Protein AF-A0AAN8UM91-F1 (afdb_monomer)

Foldseek 3Di:
DDDDDDDDDDDDDDDDDDDDDDDDDDDPPPPPVPPPPPPDPPDDDPVCVVCVVVVQVVLVVQLVCQVVPPPHQLQQPWAWDWDWDDDPQKIKIWTFDDADPDVVLQVQLVVLLWHWADDPVGRPQIFTHDNPDRPDRHSGQETRGNNNCVSRRHYSGTDMDMDGDDPVCFKDKDKDCLQPVQDDPVRLCVLPDLPPAVSVVVSNVVSQVSCCVVPVPDDRAKIKMKMKGQCNCPDDPDDDDDDDDDDDDDWDDDDDDDDDDDDPDDPRPMTMDIDIDHDDDPPPPPDDDPDDDD

Mean predicted aligned error: 15.87 Å

Solvent-accessible surface area (backbone atoms only — not comparable to full-atom values): 18965 Å² total; per-residue (Å²): 133,88,81,82,88,82,88,79,89,82,87,80,83,83,91,88,77,92,84,89,80,90,82,78,92,77,85,78,83,75,76,77,72,68,80,76,74,87,83,68,98,83,76,77,54,73,61,57,68,64,44,48,58,56,52,54,48,49,40,51,49,50,41,51,49,51,75,66,37,93,88,54,83,30,49,88,36,60,45,64,48,78,47,80,48,77,55,92,51,40,36,39,37,36,38,26,42,92,50,66,78,44,74,66,54,49,46,48,15,46,76,39,51,15,39,78,52,45,49,90,93,40,72,89,49,58,14,38,23,44,72,89,41,97,40,89,50,40,64,39,58,26,32,37,49,28,54,77,38,42,79,26,40,38,36,52,70,55,53,75,50,76,47,76,62,50,99,82,54,53,63,49,79,49,65,36,61,37,34,58,78,54,42,53,72,66,66,62,55,72,56,76,58,99,59,85,59,71,45,52,56,48,48,50,50,48,22,53,51,36,31,54,67,79,37,68,88,54,80,68,60,56,26,37,40,36,40,37,32,60,56,74,80,71,87,71,94,73,90,74,81,96,78,89,87,90,84,80,84,78,83,85,78,90,78,78,85,87,77,90,80,94,72,93,71,78,79,83,60,59,50,75,45,79,41,75,48,72,72,81,76,78,80,71,74,93,78,87,88,89,82,90,88,130

Nearest PDB structures (foldseek):
  2i44-assembly2_B  TM=8.120E-01  e=6.516E-10  Toxoplasma gondii
  5zch-assembly2_B  TM=7.202E-01  e=1.289E-08  Oryza sativa Japonica Group
  4n0g-assembly2_B  TM=7.071E-01  e=1.213E-08  Arabidopsis thaliana
  5zch-assembly1_A  TM=7.060E-01  e=4.634E-08  Oryza sativa Japonica Group
  6kd0-assembly1_A  TM=3.006E-01  e=8.849E+00  Boreostereum vibrans

InterPro domains:
  IPR001932 PPM-type phosphatase-like domain [PF00481] (53-103)
  IPR001932 PPM-type phosphatase-like domain [PF00481] (104-188)
  IPR001932 PPM-type phosphatase-like domain [PS51746] (4-230)
  IPR001932 PPM-type phosphatase-like domain [SM00332] (5-228)
  IPR001932 PPM-type phosphatase-like domain [cd00143] (55-230)
  IPR015655 Protein phosphatase 2C [PTHR47992] (48-228)
  IPR036457 PPM-type phosphatase-like domain superfamily [G3DSA:3.60.40.10] (5-103)
  IPR036457 PPM-type phosphatase-like domain superfamily [G3DSA:3.60.40.10] (104-234)
  IPR036457 PPM-type phosphatase-like domain superfamily [SSF81606] (49-231)

Organism: NCBI:txid194707

Secondary structure (DSSP, 8-state):
----------------------------------------TT---HHHHHHHHHHHHHHHHHHH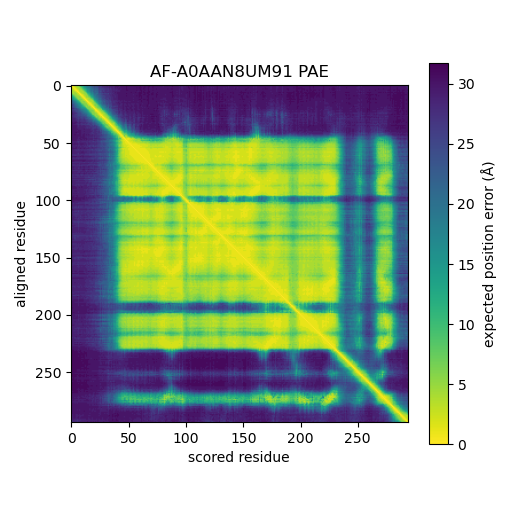HHHH-TT---SS-EE-EEEEEEETTEEEEEEE-S----HHHHHHHHHTT-EEEEETTEEEEEEEE-TTS--EEES-SB-EE-HHHHTTT-B-PPEEEEEE--TT--EEEEE-HHHHTT--HHHHHTT--S-TTHHHHHHHHHHHHHHHHH-TTSPPPPEEEEEEES-S--S-----------SS------PPP-------PPP---EEEEEEE--------S--------

pLDDT: mean 70.19, std 27.06, range [23.22, 97.75]

Radius of gyration: 29.12 Å; Cα contacts (8 Å, |Δi|>4): 350; chains: 1; bounding box: 127×55×62 Å

Sequence (294 aa):
MGGKDSLSDTTGSALESMNSRETAHLSVDSGSRKSIGWEDEDKHPGILLTLKEPFLKAFRVMDKELKLHPKIDCFCSGTTAVILVKQGHDLVVGNIGDSRAVLEEAERIRQCKGRVFALQNEPEVPRVWLPNNNSPGLAMSRAFGDFCLKDFGLISVPEISYHCLTDKDEFVVLATDGIWDVLTNEEVTLLHQPHGLLLLSHLVEHAVQAWRSKYPFAKVDDCAVVCLFLHPDGSSAVSTSEEQAASMSKPIDFSSDKGDGSRQDALDHSCLYIEEKYREEAIVDGHQELQQME

Structure (mmCIF, N/CA/C/O backbone):
data_AF-A0AAN8UM91-F1
#
_entry.id   AF-A0AAN8UM91-F1
#
loop_
_atom_site.group_PDB
_atom_site.id
_atom_site.type_symbol
_atom_site.label_atom_id
_atom_site.label_alt_id
_atom_site.label_comp_id
_atom_site.label_asym_id
_atom_site.label_entity_id
_atom_site.label_seq_id
_atom_site.pdbx_PDB_ins_code
_atom_site.Cartn_x
_atom_site.Cartn_y
_atom_site.Cartn_z
_atom_site.occupancy
_atom_site.B_iso_or_equiv
_atom_site.auth_seq_id
_atom_site.auth_comp_id
_atom_site.auth_asym_id
_atom_site.auth_atom_id
_atom_site.pdbx_PDB_model_num
ATOM 1 N N . MET A 1 1 ? 88.484 -14.540 10.927 1.00 37.12 1 MET A N 1
ATOM 2 C CA . MET A 1 1 ? 88.143 -14.260 12.339 1.00 37.12 1 MET A CA 1
ATOM 3 C C . MET A 1 1 ? 86.623 -14.325 12.440 1.00 37.12 1 MET A C 1
ATOM 5 O O . MET A 1 1 ? 85.988 -13.555 11.743 1.00 37.12 1 MET A O 1
ATOM 9 N N . GLY A 1 2 ? 86.025 -15.425 12.916 1.00 32.91 2 GLY A N 1
ATOM 10 C CA . GLY A 1 2 ? 85.641 -15.641 14.326 1.00 32.91 2 GLY A CA 1
ATOM 11 C C . GLY A 1 2 ? 84.428 -14.757 14.662 1.00 32.91 2 GLY A C 1
ATOM 12 O O . GLY A 1 2 ? 84.565 -13.552 14.560 1.00 32.91 2 GLY A O 1
ATOM 13 N N . GLY A 1 3 ? 83.222 -15.203 15.008 1.00 31.31 3 GLY A N 1
ATOM 14 C CA . GLY A 1 3 ? 82.685 -16.492 15.426 1.00 31.31 3 GLY A CA 1
ATOM 15 C C . GLY A 1 3 ? 81.585 -16.220 16.468 1.00 31.31 3 GLY A C 1
ATOM 16 O O . GLY A 1 3 ? 81.868 -15.519 17.428 1.00 31.31 3 GLY A O 1
ATOM 17 N N . LYS A 1 4 ? 80.405 -16.829 16.269 1.00 32.38 4 LYS A N 1
ATOM 18 C CA . LYS A 1 4 ? 79.377 -17.230 17.258 1.00 32.38 4 LYS A CA 1
ATOM 19 C C . LYS A 1 4 ? 78.531 -16.178 18.003 1.00 32.38 4 LYS A C 1
ATOM 21 O O . LYS A 1 4 ? 79.036 -15.328 18.720 1.00 32.38 4 LYS A O 1
ATOM 26 N N . ASP A 1 5 ? 77.217 -16.365 17.840 1.00 34.31 5 ASP A N 1
ATOM 27 C CA . ASP A 1 5 ? 76.208 -16.703 18.861 1.00 34.31 5 ASP A CA 1
ATOM 28 C C . ASP A 1 5 ? 76.335 -16.080 20.260 1.00 34.31 5 ASP A C 1
ATOM 30 O O . ASP A 1 5 ? 77.333 -16.288 20.945 1.00 34.31 5 ASP A O 1
ATOM 34 N N . SER A 1 6 ? 75.244 -15.505 20.783 1.00 32.53 6 SER A N 1
ATOM 35 C CA . SER A 1 6 ? 74.392 -16.167 21.800 1.00 32.53 6 SER A CA 1
ATOM 36 C C . SER A 1 6 ? 73.422 -15.210 22.522 1.00 32.53 6 SER A C 1
ATOM 38 O O . SER A 1 6 ? 73.749 -14.067 22.812 1.00 32.53 6 SER A O 1
ATOM 40 N N . LEU A 1 7 ? 72.221 -15.754 22.768 1.00 29.75 7 LEU A N 1
ATOM 41 C CA . LEU A 1 7 ? 71.312 -15.624 23.921 1.00 29.75 7 LEU A CA 1
ATOM 42 C C . LEU A 1 7 ? 71.275 -14.327 24.758 1.00 29.75 7 LEU A C 1
ATOM 44 O O . LEU A 1 7 ? 72.251 -13.992 25.421 1.00 29.75 7 LEU A O 1
ATOM 48 N N . SER A 1 8 ? 70.051 -13.842 25.004 1.00 32.78 8 SER A N 1
ATOM 49 C CA . SER A 1 8 ? 69.404 -14.046 26.317 1.00 32.78 8 SER A CA 1
ATOM 50 C C . SER A 1 8 ? 67.914 -13.666 26.312 1.00 32.78 8 SER A C 1
ATOM 52 O O . SER A 1 8 ? 67.535 -12.514 26.119 1.00 32.78 8 SER A O 1
ATOM 54 N N . ASP A 1 9 ? 67.065 -14.661 26.582 1.00 28.41 9 ASP A N 1
ATOM 55 C CA . ASP A 1 9 ? 65.826 -14.463 27.340 1.00 28.41 9 ASP A CA 1
ATOM 56 C C . ASP A 1 9 ? 66.185 -13.999 28.755 1.00 28.41 9 ASP A C 1
ATOM 58 O O . ASP A 1 9 ? 67.261 -14.361 29.240 1.00 28.41 9 ASP A O 1
ATOM 62 N N . THR A 1 10 ? 65.283 -13.284 29.439 1.00 29.25 10 THR A N 1
ATOM 63 C CA . THR A 1 10 ? 64.871 -13.546 30.841 1.00 29.25 10 THR A CA 1
ATOM 64 C C . THR A 1 10 ? 64.027 -12.380 31.383 1.00 29.25 10 THR A C 1
ATOM 66 O O . THR A 1 10 ? 64.528 -11.299 31.660 1.00 29.25 10 THR A O 1
ATOM 69 N N . THR A 1 11 ? 62.725 -12.663 31.504 1.00 26.23 11 THR A N 1
ATOM 70 C CA . THR A 1 11 ? 61.804 -12.400 32.630 1.00 26.23 11 THR A CA 1
ATOM 71 C C . THR A 1 11 ? 61.802 -11.063 33.384 1.00 26.23 11 THR A C 1
ATOM 73 O O . THR A 1 11 ? 62.820 -10.632 33.915 1.00 26.23 11 THR A O 1
ATOM 76 N N . GLY A 1 12 ? 60.588 -10.604 33.713 1.00 25.03 12 GLY A N 1
ATOM 77 C CA . GLY A 1 12 ? 60.320 -10.153 35.084 1.00 25.03 12 GLY A CA 1
ATOM 78 C C . GLY A 1 12 ? 59.259 -9.069 35.260 1.00 25.03 12 GLY A C 1
ATOM 79 O O . GLY A 1 12 ? 59.514 -7.923 34.930 1.00 25.03 12 GLY A O 1
ATOM 80 N N . SER A 1 13 ? 58.154 -9.458 35.913 1.00 25.61 13 SER A N 1
ATOM 81 C CA . SER A 1 13 ? 57.455 -8.712 36.982 1.00 25.61 13 SER A CA 1
ATOM 82 C C . SER A 1 13 ? 56.831 -7.353 36.611 1.00 25.61 13 SER A C 1
ATOM 84 O O . SER A 1 13 ? 57.522 -6.371 36.393 1.00 25.61 13 SER A O 1
ATOM 86 N N . ALA A 1 14 ? 55.516 -7.266 36.409 1.00 24.91 14 ALA A N 1
ATOM 87 C CA . ALA A 1 14 ? 54.449 -7.198 37.421 1.00 24.91 14 ALA A CA 1
ATOM 88 C C . ALA A 1 14 ? 54.270 -5.818 38.095 1.00 24.91 14 ALA A C 1
ATOM 90 O O . ALA A 1 14 ? 55.163 -5.338 38.780 1.00 24.91 14 ALA A O 1
ATOM 91 N N . LEU A 1 15 ? 53.028 -5.327 37.942 1.00 28.22 15 LEU A N 1
ATOM 92 C CA . LEU A 1 15 ? 52.185 -4.554 38.871 1.00 28.22 15 LEU A CA 1
ATOM 93 C C . LEU A 1 15 ? 52.569 -3.119 39.271 1.00 28.22 15 LEU A C 1
ATOM 95 O O . LEU A 1 15 ? 53.564 -2.899 39.943 1.00 28.22 15 LEU A O 1
ATOM 99 N N . GLU A 1 16 ? 51.648 -2.202 38.931 1.00 25.61 16 GLU A N 1
ATOM 100 C CA . GLU A 1 16 ? 51.077 -1.058 39.690 1.00 25.61 16 GLU A CA 1
ATOM 101 C C . GLU A 1 16 ? 50.734 0.077 38.697 1.00 25.61 16 GLU A C 1
ATOM 103 O O . GLU A 1 16 ? 51.476 0.311 37.755 1.00 25.61 16 GLU A O 1
ATOM 108 N N . SER A 1 17 ? 49.669 0.873 38.785 1.00 27.45 17 SER A N 1
ATOM 109 C CA . SER A 1 17 ? 48.432 0.891 39.563 1.00 27.45 17 SER A CA 1
ATOM 110 C C . SER A 1 17 ? 47.569 2.042 38.995 1.00 27.45 17 SER A C 1
ATOM 112 O O . SER A 1 17 ? 48.095 3.101 38.670 1.00 27.45 17 SER A O 1
ATOM 114 N N . MET A 1 18 ? 46.263 1.799 38.859 1.00 26.28 18 MET A N 1
ATOM 115 C CA . MET A 1 18 ? 45.115 2.702 39.094 1.00 26.28 18 MET A CA 1
ATOM 116 C C . MET A 1 18 ? 45.161 4.193 38.679 1.00 26.28 18 MET A C 1
ATOM 118 O O . MET A 1 18 ? 45.846 5.010 39.286 1.00 26.28 18 MET A O 1
ATOM 122 N N . ASN A 1 19 ? 44.239 4.578 37.784 1.00 26.66 19 ASN A N 1
ATOM 123 C CA . ASN A 1 19 ? 43.112 5.498 38.070 1.00 26.66 19 ASN A CA 1
ATOM 124 C C . ASN A 1 19 ? 42.224 5.629 36.813 1.00 26.66 19 ASN A C 1
ATOM 126 O O . ASN A 1 19 ? 42.706 5.982 35.745 1.00 26.66 19 ASN A O 1
ATOM 130 N N . SER A 1 20 ? 41.004 5.085 36.810 1.00 25.48 20 SER A N 1
ATOM 131 C CA . SER A 1 20 ? 39.745 5.647 37.340 1.00 25.48 20 SER A CA 1
ATOM 132 C C . SER A 1 20 ? 39.160 6.783 36.486 1.00 25.48 20 SER A C 1
ATOM 134 O O . SER A 1 20 ? 39.648 7.910 36.485 1.00 25.48 20 SER A O 1
ATOM 136 N N . ARG A 1 21 ? 38.066 6.463 35.778 1.00 29.72 21 ARG A N 1
ATOM 137 C CA . ARG A 1 21 ? 36.804 7.224 35.772 1.00 29.72 21 ARG A CA 1
ATOM 138 C C . ARG A 1 21 ? 35.712 6.436 35.047 1.00 29.72 21 ARG A C 1
ATOM 140 O O . ARG A 1 21 ? 35.808 6.148 33.860 1.00 29.72 21 ARG A O 1
ATOM 147 N N . GLU A 1 22 ? 34.699 6.086 35.829 1.00 26.66 22 GLU A N 1
ATOM 148 C CA . GLU A 1 22 ? 33.382 5.621 35.414 1.00 26.66 22 GLU A CA 1
ATOM 149 C C . GLU A 1 22 ? 32.679 6.667 34.545 1.00 26.66 22 GLU A C 1
ATOM 151 O O . GLU A 1 22 ? 32.764 7.868 34.811 1.00 26.66 22 GLU A O 1
ATOM 156 N N . THR A 1 23 ? 31.881 6.216 33.579 1.00 27.22 23 THR A N 1
ATOM 157 C CA . THR A 1 23 ? 30.572 6.832 33.325 1.00 27.22 23 THR A CA 1
ATOM 158 C C . THR A 1 23 ? 29.633 5.824 32.662 1.00 27.22 23 THR A C 1
ATOM 160 O O . THR A 1 23 ? 29.806 5.442 31.514 1.00 27.22 23 THR A O 1
ATOM 163 N N . ALA A 1 24 ? 28.675 5.379 33.476 1.00 24.66 24 ALA A N 1
ATOM 164 C CA . ALA A 1 24 ? 27.293 5.027 33.167 1.00 24.66 24 ALA A CA 1
ATOM 165 C C . ALA A 1 24 ? 26.973 4.164 31.927 1.00 24.66 24 ALA A C 1
ATOM 167 O O . ALA A 1 24 ? 26.898 4.623 30.792 1.00 24.66 24 ALA A O 1
ATOM 168 N N . HIS A 1 25 ? 26.619 2.917 32.248 1.00 23.22 25 HIS A N 1
ATOM 169 C CA . HIS A 1 25 ? 25.596 2.092 31.606 1.00 23.22 25 HIS A CA 1
ATOM 170 C C . HIS A 1 25 ? 24.484 2.891 30.895 1.00 23.22 25 HIS A C 1
ATOM 172 O O . HIS A 1 25 ? 23.716 3.599 31.545 1.00 23.22 25 HIS A O 1
ATOM 178 N N . LEU A 1 26 ? 24.311 2.644 29.596 1.00 23.23 26 LEU A N 1
ATOM 179 C CA . LEU A 1 26 ? 23.023 2.754 28.915 1.00 23.23 26 LEU A CA 1
ATOM 180 C C . LEU A 1 26 ? 22.650 1.359 28.418 1.00 23.23 26 LEU A C 1
ATOM 182 O O . LEU A 1 26 ? 23.327 0.752 27.590 1.00 23.23 26 LEU A O 1
ATOM 186 N N . SER A 1 27 ? 21.607 0.832 29.041 1.00 23.69 27 SER A N 1
ATOM 187 C CA . SER A 1 27 ? 20.958 -0.438 28.765 1.00 23.69 27 SER A CA 1
ATOM 188 C C . SER A 1 27 ? 20.525 -0.521 27.303 1.00 23.69 27 SER A C 1
ATOM 190 O O . SER A 1 27 ? 19.579 0.144 26.889 1.00 23.69 27 SER A O 1
ATOM 192 N N . VAL A 1 28 ? 21.208 -1.373 26.541 1.00 26.73 28 VAL A N 1
ATOM 193 C CA . VAL A 1 28 ? 20.696 -1.916 25.285 1.00 26.73 28 VAL A CA 1
ATOM 194 C C . VAL A 1 28 ? 19.574 -2.872 25.670 1.00 26.73 28 VAL A C 1
ATOM 196 O O . VAL A 1 28 ? 19.841 -3.996 26.105 1.00 26.73 28 VAL A O 1
ATOM 199 N N . ASP A 1 29 ? 18.325 -2.419 25.552 1.00 24.41 29 ASP A N 1
ATOM 200 C CA . ASP A 1 29 ? 17.181 -3.326 25.544 1.00 24.41 29 ASP A CA 1
ATOM 201 C C . ASP A 1 29 ? 17.241 -4.136 24.246 1.00 24.41 29 ASP A C 1
ATOM 203 O O . ASP A 1 29 ? 16.678 -3.806 23.205 1.00 24.41 29 ASP A O 1
ATOM 207 N N . SER A 1 30 ? 18.047 -5.191 24.303 1.00 31.52 30 SER A N 1
ATOM 208 C CA . SER A 1 30 ? 18.058 -6.272 23.336 1.00 31.52 30 SER A CA 1
ATOM 209 C C . SER A 1 30 ? 16.851 -7.152 23.632 1.00 31.52 30 SER A C 1
ATOM 211 O O . SER A 1 30 ? 16.958 -8.269 24.137 1.00 31.52 30 SER A O 1
ATOM 213 N N . GLY A 1 31 ? 15.677 -6.631 23.283 1.00 26.22 31 GLY A N 1
ATOM 214 C CA . GLY A 1 31 ? 14.475 -7.419 23.096 1.00 26.22 31 GLY A CA 1
ATOM 215 C C . GLY A 1 31 ? 14.694 -8.373 21.929 1.00 26.22 31 GLY A C 1
ATOM 216 O O . GLY A 1 31 ? 14.246 -8.128 20.812 1.00 26.22 31 GLY A O 1
ATOM 217 N N . SER A 1 32 ? 15.403 -9.474 22.185 1.00 34.97 32 SER A N 1
ATOM 218 C CA . SER A 1 32 ? 15.366 -10.681 21.372 1.00 34.97 32 SER A CA 1
ATOM 219 C C . SER A 1 32 ? 13.922 -11.174 21.390 1.00 34.97 32 SER A C 1
ATOM 221 O O . SER A 1 32 ? 13.525 -12.009 22.206 1.00 34.97 32 SER A O 1
ATOM 223 N N . ARG A 1 33 ? 13.089 -10.600 20.518 1.00 31.67 33 ARG A N 1
ATOM 224 C CA . ARG A 1 33 ? 11.765 -11.125 20.236 1.00 31.67 33 ARG A CA 1
ATOM 225 C C . ARG A 1 33 ? 12.018 -12.381 19.423 1.00 31.67 33 ARG A C 1
ATOM 227 O O . ARG A 1 33 ? 12.157 -12.340 18.204 1.00 31.67 33 ARG A O 1
ATOM 234 N N . LYS A 1 34 ? 12.203 -13.484 20.156 1.00 24.00 34 LYS A N 1
ATOM 235 C CA . LYS A 1 34 ? 12.167 -14.842 19.628 1.00 24.00 34 LYS A CA 1
ATOM 236 C C . LYS A 1 34 ? 11.066 -14.882 18.580 1.00 24.00 34 LYS A C 1
ATOM 238 O O . LYS A 1 34 ? 9.931 -14.507 18.873 1.00 24.00 34 LYS A O 1
ATOM 243 N N . SER A 1 35 ? 11.433 -15.311 17.381 1.00 29.77 35 SER A N 1
ATOM 244 C CA . SER A 1 35 ? 10.509 -15.881 16.420 1.00 29.77 35 SER A CA 1
ATOM 245 C C . SER A 1 35 ? 9.574 -16.809 17.189 1.00 29.77 35 SER A C 1
ATOM 247 O O . SER A 1 35 ? 9.987 -17.868 17.663 1.00 29.77 35 SER A O 1
ATOM 249 N N . ILE A 1 36 ? 8.336 -16.360 17.404 1.00 33.91 36 ILE A N 1
ATOM 250 C CA . ILE A 1 36 ? 7.281 -17.256 17.841 1.00 33.91 36 ILE A CA 1
ATOM 251 C C . ILE A 1 36 ? 7.132 -18.212 16.655 1.00 33.91 36 ILE A C 1
ATOM 253 O O . ILE A 1 36 ? 6.815 -17.801 15.537 1.00 33.91 36 ILE A O 1
ATOM 257 N N . GLY A 1 37 ? 7.554 -19.459 16.849 1.00 26.55 37 GLY A N 1
ATOM 258 C CA . GLY A 1 37 ? 7.236 -20.511 15.903 1.00 26.55 37 GLY A CA 1
ATOM 259 C C . GLY A 1 37 ? 5.721 -20.586 15.849 1.00 26.55 37 GLY A C 1
ATOM 260 O O . GLY A 1 37 ? 5.083 -20.767 16.884 1.00 26.55 37 GLY A O 1
ATOM 261 N N . TRP A 1 38 ? 5.146 -20.385 14.669 1.00 35.75 38 TRP A N 1
ATOM 262 C CA . TRP A 1 38 ? 3.742 -20.684 14.435 1.00 35.75 38 TRP A CA 1
ATOM 263 C C . TRP A 1 38 ? 3.616 -22.203 14.304 1.00 35.75 38 TRP A C 1
ATOM 265 O O . TRP A 1 38 ? 3.490 -22.738 13.210 1.00 35.75 38 TRP A O 1
ATOM 275 N N . GLU A 1 39 ? 3.729 -22.900 15.430 1.00 37.25 39 GLU A N 1
ATOM 276 C CA . GLU A 1 39 ? 3.138 -24.223 15.599 1.00 37.25 39 GLU A CA 1
ATOM 277 C C . GLU A 1 39 ? 1.814 -24.014 16.336 1.00 37.25 39 GLU A C 1
ATOM 279 O O . GLU A 1 39 ? 1.751 -24.091 17.558 1.00 37.25 39 GLU A O 1
ATOM 284 N N . ASP A 1 40 ? 0.774 -23.660 15.579 1.00 34.69 40 ASP A N 1
ATOM 285 C CA . ASP A 1 40 ? -0.618 -23.911 15.961 1.00 34.69 40 ASP A CA 1
ATOM 286 C C . ASP A 1 40 ? -1.480 -23.871 14.683 1.00 34.69 40 ASP A C 1
ATOM 288 O O . ASP A 1 40 ? -1.899 -22.814 14.210 1.00 34.69 40 ASP A O 1
ATOM 292 N N . GLU A 1 41 ? -1.685 -25.038 14.070 1.00 39.94 41 GLU A N 1
ATOM 293 C CA . GLU A 1 41 ? -2.406 -25.221 12.798 1.00 39.94 41 GLU A CA 1
ATOM 294 C C . GLU A 1 41 ? -3.948 -25.149 12.914 1.00 39.94 41 GLU A C 1
ATOM 296 O O . GLU A 1 41 ? -4.637 -25.465 11.952 1.00 39.94 41 GLU A O 1
ATOM 301 N N . ASP A 1 42 ? -4.533 -24.690 14.031 1.00 49.28 42 ASP A N 1
ATOM 302 C CA . ASP A 1 42 ? -5.969 -24.927 14.306 1.00 49.28 42 ASP A CA 1
ATOM 303 C C . ASP A 1 42 ? -6.844 -23.707 14.673 1.00 49.28 42 ASP A C 1
ATOM 305 O O . ASP A 1 42 ? -7.954 -23.871 15.186 1.00 49.28 42 ASP A O 1
ATOM 309 N N . LYS A 1 43 ? -6.440 -22.458 14.392 1.00 49.22 43 LYS A N 1
ATOM 310 C CA . LYS A 1 43 ? -7.314 -21.284 14.642 1.00 49.22 43 LYS A CA 1
ATOM 311 C C . LYS A 1 43 ? -7.214 -20.189 13.586 1.00 49.22 43 LYS A C 1
ATOM 313 O O . LYS A 1 43 ? -6.898 -19.043 13.894 1.00 49.22 43 LYS A O 1
ATOM 318 N N . HIS A 1 44 ? -7.559 -20.498 12.341 1.00 56.91 44 HIS A N 1
ATOM 319 C CA . HIS A 1 44 ? -8.035 -19.433 11.461 1.00 56.91 44 HIS A CA 1
ATOM 320 C C . HIS A 1 44 ? -9.537 -19.230 11.700 1.00 56.91 44 HIS A C 1
ATOM 322 O O . HIS A 1 44 ? -10.315 -20.155 11.458 1.00 56.91 44 HIS A O 1
ATOM 328 N N . PRO A 1 45 ? -9.967 -18.060 12.207 1.00 69.38 45 PRO A N 1
ATOM 329 C CA . PRO A 1 45 ? -11.378 -17.797 12.445 1.00 69.38 45 PRO A CA 1
ATOM 330 C C . PRO A 1 45 ? -12.139 -17.939 11.127 1.00 69.38 45 PRO A C 1
ATOM 332 O O . PRO A 1 45 ? -11.643 -17.542 10.070 1.00 69.38 45 PRO A O 1
ATOM 335 N N . GLY A 1 46 ? -13.332 -18.541 11.176 1.00 76.56 46 GLY A N 1
ATOM 336 C CA . GLY A 1 46 ? -14.084 -18.922 9.974 1.00 76.56 46 GLY A CA 1
ATOM 337 C C . GLY A 1 46 ? -14.293 -17.766 8.992 1.00 76.56 46 GLY A C 1
ATOM 338 O O . GLY A 1 46 ? -14.324 -17.980 7.780 1.00 76.56 46 GLY A O 1
ATOM 339 N N . ILE A 1 47 ? -14.339 -16.531 9.494 1.00 77.56 47 ILE A N 1
ATOM 340 C CA . ILE A 1 47 ? -14.429 -15.329 8.671 1.00 77.56 47 ILE A CA 1
ATOM 341 C C . ILE A 1 47 ? -13.153 -15.018 7.884 1.00 77.56 47 ILE A C 1
ATOM 343 O O . ILE A 1 47 ? -13.249 -14.676 6.711 1.00 77.56 47 ILE A O 1
ATOM 347 N N . LEU A 1 48 ? -11.959 -15.190 8.463 1.00 80.38 48 LEU A N 1
ATOM 348 C CA . LEU A 1 48 ? -10.699 -14.975 7.753 1.00 80.38 48 LEU A CA 1
ATOM 349 C C . LEU A 1 48 ? -10.590 -15.965 6.594 1.00 80.38 48 LEU A C 1
ATOM 351 O O . LEU A 1 48 ? -10.258 -15.572 5.482 1.00 80.38 48 LEU A O 1
ATOM 355 N N . LEU A 1 49 ? -10.940 -17.233 6.826 1.00 82.31 49 LEU A N 1
ATOM 356 C CA . LEU A 1 49 ? -10.994 -18.237 5.759 1.00 82.31 49 LEU A CA 1
ATOM 357 C C . LEU A 1 49 ? -12.012 -17.858 4.676 1.00 82.31 49 LEU A C 1
ATOM 359 O O . LEU A 1 49 ? -11.731 -18.006 3.489 1.00 82.31 49 LEU A O 1
ATOM 363 N N . THR A 1 50 ? -13.166 -17.324 5.080 1.00 86.25 50 THR A N 1
ATOM 364 C CA . THR A 1 50 ? -14.225 -16.890 4.159 1.00 86.25 50 THR A CA 1
ATOM 365 C C . THR A 1 50 ? -13.807 -15.674 3.329 1.00 86.25 50 THR A C 1
ATOM 367 O O . THR A 1 50 ? -14.104 -15.628 2.138 1.00 86.25 50 THR A O 1
ATOM 370 N N . LEU A 1 51 ? -13.117 -14.699 3.930 1.00 85.06 51 LEU A N 1
ATOM 371 C CA . LEU A 1 51 ? -12.766 -13.424 3.299 1.00 85.06 51 LEU A CA 1
ATOM 372 C C . LEU A 1 51 ? -11.408 -13.430 2.597 1.00 85.06 51 LEU A C 1
ATOM 374 O O . LEU A 1 51 ? -11.210 -12.612 1.702 1.00 85.06 51 LEU A O 1
ATOM 378 N N . LYS A 1 52 ? -10.499 -14.357 2.919 1.00 88.00 52 LYS A N 1
ATOM 379 C CA . LYS A 1 52 ? -9.158 -14.417 2.318 1.00 88.00 52 LYS A CA 1
ATOM 380 C C . LYS A 1 52 ? -9.206 -14.527 0.794 1.00 88.00 52 LYS A C 1
ATOM 382 O O . LYS A 1 52 ? -8.615 -13.701 0.105 1.00 88.00 52 LYS A O 1
ATOM 387 N N . GLU A 1 53 ? -9.936 -15.503 0.257 1.00 90.50 53 GLU A N 1
ATOM 388 C CA . GLU A 1 53 ? -10.054 -15.686 -1.197 1.00 90.50 53 GLU A CA 1
ATOM 389 C C . GLU A 1 53 ? -10.757 -14.503 -1.895 1.00 90.50 53 GLU A C 1
ATOM 391 O O . GLU A 1 53 ? -10.239 -14.018 -2.905 1.00 90.50 53 GLU A O 1
ATOM 396 N N . PRO A 1 54 ? -11.882 -13.964 -1.377 1.00 91.19 54 PRO A N 1
ATOM 397 C CA . PRO A 1 54 ? -12.456 -12.713 -1.868 1.00 91.19 54 PRO A CA 1
ATOM 398 C C . PRO A 1 54 ? -11.485 -11.528 -1.868 1.00 91.19 54 PRO A C 1
ATOM 400 O O . PRO A 1 54 ? -11.427 -10.828 -2.876 1.00 91.19 54 PRO A O 1
ATOM 403 N N . PHE A 1 55 ? -10.698 -11.325 -0.805 1.00 89.25 55 PHE A N 1
ATOM 404 C CA . PHE A 1 55 ? -9.677 -10.273 -0.741 1.00 89.25 55 PHE A CA 1
ATOM 405 C C . PHE A 1 55 ? -8.630 -10.459 -1.840 1.00 89.25 55 PHE A C 1
ATOM 407 O O . PHE A 1 55 ? -8.427 -9.567 -2.663 1.00 89.25 55 PHE A O 1
ATOM 414 N N . LEU A 1 56 ? -8.016 -11.644 -1.925 1.00 93.75 56 LEU A N 1
ATOM 415 C CA . LEU A 1 56 ? -7.017 -11.950 -2.955 1.00 93.75 56 LEU A CA 1
ATOM 416 C C . LEU A 1 56 ? -7.582 -11.749 -4.367 1.00 93.75 56 LEU A C 1
ATOM 418 O O . LEU A 1 56 ? -6.922 -11.189 -5.249 1.00 93.75 56 LEU A O 1
ATOM 422 N N . LYS A 1 57 ? -8.829 -12.175 -4.585 1.00 95.50 57 LYS A N 1
ATOM 423 C CA . LYS A 1 57 ? -9.528 -11.995 -5.855 1.00 95.50 57 LYS A CA 1
ATOM 424 C C . LYS A 1 57 ? -9.790 -10.521 -6.154 1.00 95.50 57 LYS A C 1
ATOM 426 O O . LYS A 1 57 ? -9.577 -10.126 -7.296 1.00 95.50 57 LYS A O 1
ATOM 431 N N . ALA A 1 58 ? -10.231 -9.728 -5.180 1.00 95.81 58 ALA A N 1
ATOM 432 C CA . ALA A 1 58 ? -10.521 -8.308 -5.361 1.00 95.81 58 ALA A CA 1
ATOM 433 C C . ALA A 1 58 ? -9.270 -7.540 -5.802 1.00 95.81 58 ALA A C 1
ATOM 435 O O . ALA A 1 58 ? -9.310 -6.857 -6.822 1.00 95.81 58 ALA A O 1
ATOM 436 N N . PHE A 1 59 ? -8.139 -7.747 -5.123 1.00 96.31 59 PHE A N 1
ATOM 437 C CA . PHE A 1 59 ? -6.864 -7.127 -5.493 1.00 96.31 59 PHE A CA 1
ATOM 438 C C . PHE A 1 59 ? -6.420 -7.537 -6.904 1.00 96.31 59 PHE A C 1
ATOM 440 O O . PHE A 1 59 ? -6.094 -6.697 -7.742 1.00 96.31 59 PHE A O 1
ATOM 447 N N . ARG A 1 60 ? -6.485 -8.835 -7.220 1.00 96.62 60 ARG A N 1
ATOM 448 C CA . ARG A 1 60 ? -6.147 -9.335 -8.559 1.00 96.62 60 ARG A CA 1
ATOM 449 C C . ARG A 1 60 ? -7.054 -8.762 -9.653 1.00 96.62 60 ARG A C 1
ATOM 451 O O . ARG A 1 60 ? -6.577 -8.487 -10.753 1.00 96.62 60 ARG A O 1
ATOM 458 N N . VAL A 1 61 ? -8.360 -8.671 -9.399 1.00 97.62 61 VAL A N 1
ATOM 459 C CA . VAL A 1 61 ? -9.329 -8.123 -10.360 1.00 97.62 61 VAL A CA 1
ATOM 460 C C . VAL A 1 61 ? -9.067 -6.638 -10.566 1.00 97.62 61 VAL A C 1
ATOM 462 O O . VAL A 1 61 ? -8.941 -6.236 -11.717 1.00 97.62 61 VAL A O 1
ATOM 465 N N . MET A 1 62 ? -8.873 -5.873 -9.491 1.00 96.56 62 MET A N 1
ATOM 466 C CA . MET A 1 62 ? -8.556 -4.445 -9.549 1.00 96.56 62 MET A CA 1
ATOM 467 C C . MET A 1 62 ? -7.305 -4.169 -10.394 1.00 96.56 62 MET A C 1
ATOM 469 O O . MET A 1 62 ? -7.363 -3.416 -11.362 1.00 96.56 62 MET A O 1
ATOM 473 N N . ASP A 1 63 ? -6.187 -4.842 -10.107 1.00 97.31 63 ASP A N 1
ATOM 474 C CA . ASP A 1 63 ? -4.932 -4.655 -10.852 1.00 97.31 63 ASP A CA 1
ATOM 475 C C . ASP A 1 63 ? -5.082 -5.037 -12.336 1.00 97.31 63 ASP A C 1
ATOM 477 O O . ASP A 1 63 ? -4.534 -4.393 -13.231 1.00 97.31 63 ASP A O 1
ATOM 481 N N . LYS A 1 64 ? -5.873 -6.079 -12.628 1.00 96.94 64 LYS A N 1
ATOM 482 C CA . LYS A 1 64 ? -6.178 -6.481 -14.005 1.00 96.94 64 LYS A CA 1
ATOM 483 C C . LYS A 1 64 ? -7.052 -5.448 -14.718 1.00 96.94 64 LYS A C 1
ATOM 485 O O . LYS A 1 64 ? -6.828 -5.195 -15.900 1.00 96.94 64 LYS A O 1
ATOM 490 N N . GLU A 1 65 ? -8.051 -4.894 -14.041 1.00 97.00 65 GLU A N 1
ATOM 491 C CA . GLU A 1 65 ? -8.930 -3.866 -14.597 1.00 97.00 65 GLU A CA 1
ATOM 492 C C . GLU A 1 65 ? -8.157 -2.580 -14.876 1.00 97.00 65 GLU A C 1
ATOM 494 O O . GLU A 1 65 ? -8.272 -2.061 -15.984 1.00 97.00 65 GLU A O 1
ATOM 499 N N . LEU A 1 66 ? -7.278 -2.149 -13.964 1.00 96.38 66 LEU A N 1
ATOM 500 C CA . LEU A 1 66 ? -6.358 -1.029 -14.189 1.00 96.38 66 LEU A CA 1
ATOM 501 C C . LEU A 1 66 ? -5.496 -1.243 -15.439 1.00 96.38 66 LEU A C 1
ATOM 503 O O . LEU A 1 66 ? -5.409 -0.353 -16.279 1.00 96.38 66 LEU A O 1
ATOM 507 N N . LYS A 1 67 ? -4.929 -2.444 -15.628 1.00 95.19 67 LYS A N 1
ATOM 508 C CA . LYS A 1 67 ? -4.118 -2.770 -16.818 1.00 95.19 67 LYS A CA 1
ATOM 509 C C . LYS A 1 67 ? -4.885 -2.636 -18.133 1.00 95.19 67 LYS A C 1
ATOM 511 O O . LYS A 1 67 ? -4.294 -2.347 -19.171 1.00 95.19 67 LYS A O 1
ATOM 516 N N . LEU A 1 68 ? -6.179 -2.947 -18.109 1.00 95.88 68 LEU A N 1
ATOM 517 C CA . LEU A 1 68 ? -7.039 -2.970 -19.291 1.00 95.88 68 LEU A CA 1
ATOM 518 C C . LEU A 1 68 ? -7.798 -1.654 -19.492 1.00 95.88 68 LEU A C 1
ATOM 520 O O . LEU A 1 68 ? -8.475 -1.499 -20.511 1.00 95.88 68 LEU A O 1
ATOM 524 N N . HIS A 1 69 ? -7.716 -0.721 -18.541 1.00 94.81 69 HIS A N 1
ATOM 525 C CA . HIS A 1 69 ? -8.511 0.492 -18.569 1.00 94.81 69 HIS A CA 1
ATOM 526 C C . HIS A 1 69 ? -7.980 1.470 -19.635 1.00 94.81 69 HIS A C 1
ATOM 528 O O . HIS A 1 69 ? -6.868 1.978 -19.516 1.00 94.81 69 HIS A O 1
ATOM 534 N N . PRO A 1 70 ? -8.766 1.822 -20.670 1.00 92.81 70 PRO A N 1
ATOM 535 C CA . PRO A 1 70 ? -8.251 2.525 -21.851 1.00 92.81 70 PRO A CA 1
ATOM 536 C C . PRO A 1 70 ? -7.899 4.000 -21.614 1.00 92.81 70 PRO A C 1
ATOM 538 O O . PRO A 1 70 ? -7.325 4.636 -22.493 1.00 92.81 70 PRO A O 1
ATOM 541 N N . LYS A 1 71 ? -8.298 4.571 -20.471 1.00 95.12 71 LYS A N 1
ATOM 542 C CA . LYS A 1 71 ? -8.115 5.998 -20.150 1.00 95.12 71 LYS A CA 1
ATOM 543 C C . LYS A 1 71 ? -7.145 6.262 -19.001 1.00 95.12 71 LYS A C 1
ATOM 545 O O . LYS A 1 71 ? -6.924 7.423 -18.683 1.00 95.12 71 LYS A O 1
ATOM 550 N N . ILE A 1 72 ? -6.643 5.219 -18.343 1.00 91.94 72 ILE A N 1
ATOM 551 C CA . ILE A 1 72 ? -5.761 5.370 -17.185 1.00 91.94 72 ILE A CA 1
ATOM 552 C C . ILE A 1 72 ? -4.421 4.747 -17.566 1.00 91.94 72 ILE A C 1
ATOM 554 O O . ILE A 1 72 ? -4.347 3.543 -17.799 1.00 91.94 72 ILE A O 1
ATOM 558 N N . ASP A 1 73 ? -3.379 5.571 -17.663 1.00 93.19 73 ASP A N 1
ATOM 559 C CA . ASP A 1 73 ? -2.014 5.083 -17.855 1.00 93.19 73 ASP A CA 1
ATOM 560 C C . ASP A 1 73 ? -1.386 4.759 -16.496 1.00 93.19 73 ASP A C 1
ATOM 562 O O . ASP A 1 73 ? -0.961 5.642 -15.757 1.00 93.19 73 ASP A O 1
ATOM 566 N N . CYS A 1 74 ? -1.336 3.467 -16.183 1.00 94.69 74 CYS A N 1
ATOM 567 C CA . CYS A 1 74 ? -0.690 2.927 -14.989 1.00 94.69 74 CYS A CA 1
ATOM 568 C C . CYS A 1 74 ? 0.615 2.181 -15.322 1.00 94.69 74 CYS A C 1
ATOM 570 O O . CYS A 1 74 ? 1.026 1.288 -14.579 1.00 94.69 74 CYS A O 1
ATOM 572 N N . PHE A 1 75 ? 1.265 2.453 -16.463 1.00 95.19 75 PHE A N 1
ATOM 573 C CA . PHE A 1 75 ? 2.485 1.717 -16.815 1.00 95.19 75 PHE A CA 1
ATOM 574 C C . PHE A 1 75 ? 3.650 2.037 -15.867 1.00 95.19 75 PHE A C 1
ATOM 576 O O . PHE A 1 75 ? 4.315 1.120 -15.385 1.00 95.19 75 PHE A O 1
ATOM 583 N N . CYS A 1 76 ? 3.849 3.318 -15.558 1.00 93.44 76 CYS A N 1
ATOM 584 C CA . CYS A 1 76 ? 4.820 3.813 -14.570 1.00 93.44 76 CYS A CA 1
ATOM 585 C C . CYS A 1 76 ? 4.142 4.622 -13.451 1.00 93.44 76 CYS A C 1
ATOM 587 O O . CYS A 1 76 ? 4.766 5.492 -12.848 1.00 93.44 76 CYS A O 1
ATOM 589 N N . SER A 1 77 ? 2.841 4.405 -13.260 1.00 94.38 77 SER A N 1
ATOM 590 C CA . SER A 1 77 ? 2.064 4.988 -12.175 1.00 94.38 77 SER A CA 1
ATOM 591 C C . SER A 1 77 ? 1.399 3.851 -11.421 1.00 94.38 77 SER A C 1
ATOM 593 O O . SER A 1 77 ? 0.732 3.000 -12.022 1.00 94.38 77 SER A O 1
ATOM 595 N N . GLY A 1 78 ? 1.611 3.830 -10.114 1.00 94.25 78 GLY A N 1
ATOM 596 C CA . GLY A 1 78 ? 1.021 2.866 -9.208 1.00 94.25 78 GLY A CA 1
ATOM 597 C C . GLY A 1 78 ? 0.488 3.523 -7.949 1.00 94.25 78 GLY A C 1
ATOM 598 O O . GLY A 1 78 ? 0.602 4.732 -7.749 1.00 94.25 78 GLY A O 1
ATOM 599 N N . THR A 1 79 ? -0.143 2.708 -7.116 1.00 94.50 79 THR A N 1
ATOM 600 C CA . THR A 1 79 ? -0.713 3.145 -5.845 1.00 94.50 79 THR A CA 1
ATOM 601 C C . THR A 1 79 ? -0.646 2.020 -4.818 1.00 94.50 79 THR A C 1
ATOM 603 O O . THR A 1 79 ? -0.713 0.831 -5.162 1.00 94.50 79 THR A O 1
ATOM 606 N N . THR A 1 80 ? -0.483 2.407 -3.557 1.00 94.94 80 THR A N 1
ATOM 607 C CA . THR A 1 80 ? -0.663 1.532 -2.399 1.00 94.94 80 THR A CA 1
ATOM 608 C C . THR A 1 80 ? -2.152 1.341 -2.124 1.00 94.94 80 THR A C 1
ATOM 610 O O . THR A 1 80 ? -3.006 2.026 -2.686 1.00 94.94 80 THR A O 1
ATOM 613 N N . ALA A 1 81 ? -2.494 0.380 -1.273 1.00 94.56 81 ALA A N 1
ATOM 614 C CA . ALA A 1 81 ? -3.852 0.253 -0.771 1.00 94.56 81 ALA A CA 1
ATOM 615 C C . ALA A 1 81 ? -3.861 -0.472 0.570 1.00 94.56 81 ALA A C 1
ATOM 617 O O . ALA A 1 81 ? -3.370 -1.596 0.672 1.00 94.56 81 ALA A O 1
ATOM 618 N N . VAL A 1 82 ? -4.520 0.138 1.553 1.00 94.12 82 VAL A N 1
ATOM 619 C CA . VAL A 1 82 ? -4.937 -0.517 2.794 1.00 94.12 82 VAL A CA 1
ATOM 620 C C . VAL A 1 82 ? -6.459 -0.605 2.777 1.00 94.12 82 VAL A C 1
ATOM 622 O O . VAL A 1 82 ? -7.145 0.408 2.667 1.00 94.12 82 VAL A O 1
ATOM 625 N N . ILE A 1 83 ? -6.997 -1.820 2.861 1.00 92.31 83 ILE A N 1
ATOM 626 C CA . ILE A 1 83 ? -8.440 -2.081 2.862 1.00 92.31 83 ILE A CA 1
ATOM 627 C C . ILE A 1 83 ? -8.812 -2.760 4.174 1.00 92.31 83 ILE A C 1
ATOM 629 O O . ILE A 1 83 ? -8.297 -3.836 4.467 1.00 92.31 83 ILE A O 1
ATOM 633 N N . LEU A 1 84 ? -9.736 -2.160 4.923 1.00 92.44 84 LEU A N 1
ATOM 634 C CA . LEU A 1 84 ? -10.311 -2.713 6.147 1.00 92.44 84 LEU A CA 1
ATOM 635 C C . LEU A 1 84 ? -11.747 -3.180 5.882 1.00 92.44 84 LEU A C 1
ATOM 637 O O . LEU A 1 84 ? -12.583 -2.406 5.423 1.00 92.44 84 LEU A O 1
ATOM 641 N N . VAL A 1 85 ? -12.046 -4.433 6.217 1.00 91.94 85 VAL A N 1
ATOM 642 C CA . VAL A 1 85 ? -13.412 -4.966 6.269 1.00 91.94 85 VAL A CA 1
ATOM 643 C C . VAL A 1 85 ? -13.740 -5.304 7.717 1.00 91.94 85 VAL A C 1
ATOM 645 O O . VAL A 1 85 ? -13.078 -6.150 8.317 1.00 91.94 85 VAL A O 1
ATOM 648 N N . LYS A 1 86 ? -14.771 -4.649 8.262 1.00 88.94 86 LYS A N 1
ATOM 649 C CA . LYS A 1 86 ? -15.344 -4.931 9.584 1.00 88.94 86 LYS A CA 1
ATOM 650 C C . LYS A 1 86 ? -16.645 -5.713 9.431 1.00 88.94 86 LYS A C 1
ATOM 652 O O . LYS A 1 86 ? -17.539 -5.282 8.707 1.00 88.94 86 LYS A O 1
ATOM 657 N N . GLN A 1 87 ? -16.772 -6.827 10.144 1.00 87.50 87 GLN A N 1
ATOM 658 C CA . GLN A 1 87 ? -18.017 -7.579 10.274 1.00 87.50 87 GLN A CA 1
ATOM 659 C C . GLN A 1 87 ? -18.238 -7.967 11.739 1.00 87.50 87 GLN A C 1
ATOM 661 O O . GLN A 1 87 ? -17.610 -8.887 12.252 1.00 87.50 87 GLN A O 1
ATOM 666 N N . GLY A 1 88 ? -19.140 -7.265 12.432 1.00 87.31 88 GLY A N 1
ATOM 667 C CA . GLY A 1 88 ? -19.319 -7.451 13.874 1.00 87.31 88 GLY A CA 1
ATOM 668 C C . GLY A 1 88 ? -18.023 -7.134 14.626 1.00 87.31 88 GLY A C 1
ATOM 669 O O . GLY A 1 88 ? -17.541 -6.002 14.548 1.00 87.31 88 GLY A O 1
ATOM 670 N N . HIS A 1 89 ? -17.470 -8.141 15.311 1.00 88.62 89 HIS A N 1
ATOM 671 C CA . HIS A 1 89 ? -16.181 -8.066 16.009 1.00 88.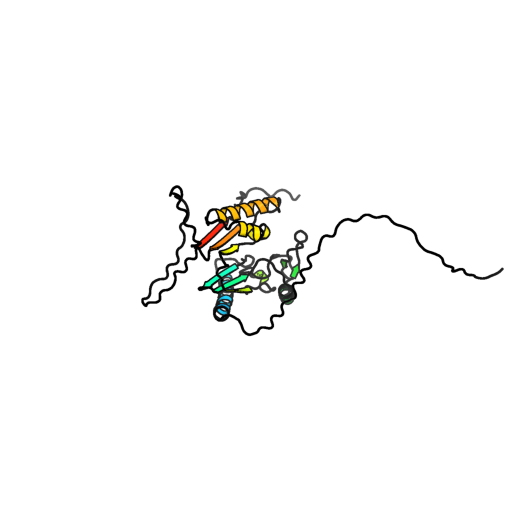62 89 HIS A CA 1
ATOM 672 C C . HIS A 1 89 ? -14.985 -8.439 15.125 1.00 88.62 89 HIS A C 1
ATOM 674 O O . HIS A 1 89 ? -13.850 -8.345 15.566 1.00 88.62 89 HIS A O 1
ATOM 680 N N . ASP A 1 90 ? -15.196 -8.881 13.893 1.00 89.00 90 ASP A N 1
ATOM 681 C CA . ASP A 1 90 ? -14.111 -9.338 13.037 1.00 89.00 90 ASP A CA 1
ATOM 682 C C . ASP A 1 90 ? -13.587 -8.195 12.164 1.00 89.00 90 ASP A C 1
ATOM 684 O O . ASP A 1 90 ? -14.346 -7.593 11.403 1.00 89.00 90 ASP A O 1
ATOM 688 N N . LEU A 1 91 ? -12.284 -7.921 12.240 1.00 91.31 91 LEU A N 1
ATOM 689 C CA . LEU A 1 91 ? -11.567 -7.041 11.321 1.00 91.31 91 LEU A CA 1
ATOM 690 C C . LEU A 1 91 ? -10.638 -7.859 10.428 1.00 91.31 91 LEU A C 1
ATOM 692 O O . LEU A 1 91 ? -9.813 -8.632 10.914 1.00 91.31 91 LEU A O 1
ATOM 696 N N . VAL A 1 92 ? -10.730 -7.64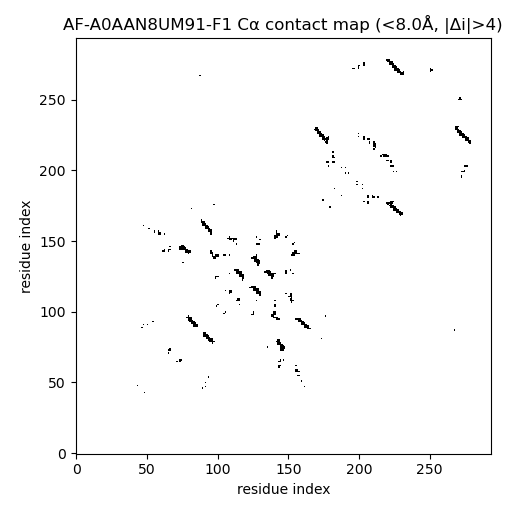4 9.119 1.00 92.06 92 VAL A N 1
ATOM 697 C CA . VAL A 1 92 ? -9.779 -8.167 8.132 1.00 92.06 92 VAL A CA 1
ATOM 698 C C . VAL A 1 92 ? -9.155 -6.995 7.393 1.00 92.06 92 VAL A C 1
ATOM 700 O O . VAL A 1 92 ? -9.871 -6.158 6.841 1.00 92.06 92 VAL A O 1
ATOM 703 N N . VAL A 1 93 ? -7.825 -6.946 7.370 1.00 92.94 93 VAL A N 1
ATOM 704 C CA . VAL A 1 93 ? -7.058 -5.907 6.680 1.00 92.94 93 VAL A CA 1
ATOM 705 C C . VAL A 1 93 ? -6.277 -6.535 5.540 1.00 92.94 93 VAL A C 1
ATOM 707 O O . VAL A 1 93 ? -5.620 -7.554 5.730 1.00 92.94 93 VAL A O 1
ATOM 710 N N . GLY A 1 94 ? -6.333 -5.921 4.362 1.00 92.88 94 GLY A N 1
ATOM 711 C CA . GLY A 1 94 ? -5.469 -6.232 3.229 1.00 92.88 94 GLY A CA 1
ATOM 712 C C . GLY A 1 94 ? -4.592 -5.033 2.896 1.00 92.88 94 GLY A C 1
ATOM 713 O O . GLY A 1 94 ? -5.134 -3.967 2.613 1.00 92.88 94 GLY A O 1
ATOM 714 N N . ASN A 1 95 ? -3.271 -5.211 2.906 1.00 93.38 95 ASN A N 1
ATOM 715 C CA . ASN A 1 95 ? -2.302 -4.161 2.592 1.00 93.38 95 ASN A CA 1
ATOM 716 C C . ASN A 1 95 ? -1.446 -4.510 1.365 1.00 93.38 95 ASN A C 1
ATOM 718 O O . ASN A 1 95 ? -0.894 -5.610 1.276 1.00 93.38 95 ASN A O 1
ATOM 722 N N . ILE A 1 96 ? -1.281 -3.555 0.451 1.00 93.56 96 ILE A N 1
ATOM 723 C CA . ILE A 1 96 ? -0.155 -3.485 -0.484 1.00 93.56 96 ILE A CA 1
ATOM 724 C C . ILE A 1 96 ? 0.505 -2.112 -0.339 1.00 93.56 96 ILE A C 1
ATOM 726 O O . ILE A 1 96 ? -0.153 -1.090 -0.524 1.00 93.56 96 ILE A O 1
ATOM 730 N N . GLY A 1 97 ? 1.805 -2.076 -0.060 1.00 88.88 97 GLY A N 1
ATOM 731 C CA . GLY A 1 97 ? 2.531 -0.813 0.017 1.00 88.88 97 GLY A CA 1
ATOM 732 C C . GLY A 1 97 ? 3.577 -0.742 1.122 1.00 88.88 97 GLY A C 1
ATOM 733 O O . GLY A 1 97 ? 4.146 -1.766 1.504 1.00 88.88 97 GLY A O 1
ATOM 734 N N . ASP A 1 98 ? 3.876 0.516 1.478 1.00 70.44 98 ASP A N 1
ATOM 735 C CA . ASP A 1 98 ? 4.601 1.042 2.654 1.00 70.44 98 ASP A CA 1
ATOM 736 C C . ASP A 1 98 ? 5.895 0.329 3.099 1.00 70.44 98 ASP A C 1
ATOM 738 O O . ASP A 1 98 ? 6.300 0.316 4.257 1.00 70.44 98 ASP A O 1
ATOM 742 N N . SER A 1 99 ? 6.626 -0.154 2.092 1.00 59.03 99 SER A N 1
ATOM 743 C CA . SER A 1 99 ? 8.084 -0.327 2.069 1.00 59.03 99 SER A CA 1
ATOM 744 C C . SER A 1 99 ? 8.713 -1.216 3.152 1.00 59.03 99 SER A C 1
ATOM 746 O O . SER A 1 99 ? 9.504 -0.797 3.995 1.00 59.03 99 SER A O 1
ATOM 748 N N . ARG A 1 100 ? 8.494 -2.530 3.026 1.00 53.47 100 ARG A N 1
ATOM 749 C CA . ARG A 1 100 ? 9.367 -3.552 3.622 1.00 53.47 100 ARG A CA 1
ATOM 750 C C . ARG A 1 100 ? 9.955 -4.436 2.530 1.00 53.47 100 ARG A C 1
ATOM 752 O O . ARG A 1 100 ? 9.310 -5.366 2.057 1.00 53.47 100 ARG A O 1
ATOM 759 N N . ALA A 1 101 ? 11.224 -4.228 2.180 1.00 52.47 101 ALA A N 1
ATOM 760 C CA . ALA A 1 101 ? 11.996 -5.275 1.513 1.00 52.47 101 ALA A CA 1
ATOM 761 C C . ALA A 1 101 ? 12.402 -6.321 2.560 1.00 52.47 101 ALA A C 1
ATOM 763 O O . ALA A 1 101 ? 13.545 -6.377 3.014 1.00 52.47 101 ALA A O 1
ATO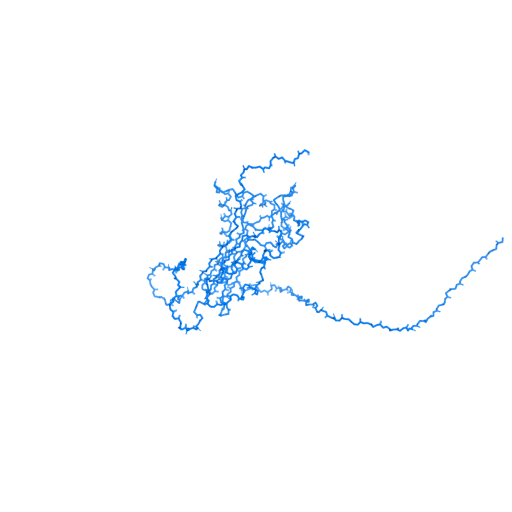M 764 N N . VAL A 1 102 ? 11.437 -7.141 2.979 1.00 63.34 102 VAL A N 1
ATOM 765 C CA . VAL A 1 102 ? 11.735 -8.362 3.730 1.00 63.34 102 VAL A CA 1
ATOM 766 C C . VAL A 1 102 ? 12.626 -9.238 2.844 1.00 63.34 102 VAL A C 1
ATOM 768 O O . VAL A 1 102 ? 12.539 -9.172 1.615 1.00 63.34 102 VAL A O 1
ATOM 771 N N . LEU A 1 103 ? 13.511 -10.039 3.442 1.00 76.94 103 LEU A N 1
ATOM 772 C CA . LEU A 1 103 ? 14.448 -10.894 2.701 1.00 76.94 103 LEU A CA 1
ATOM 773 C C . LEU A 1 103 ? 13.746 -11.689 1.581 1.00 76.94 103 LEU A C 1
ATOM 775 O O . LEU A 1 103 ? 14.267 -11.764 0.471 1.00 76.94 103 LEU A O 1
ATOM 779 N N . GLU A 1 104 ? 12.534 -12.173 1.860 1.00 85.69 104 GLU A N 1
ATOM 780 C CA . GLU A 1 104 ? 11.652 -12.873 0.922 1.00 85.69 104 GLU A CA 1
ATOM 781 C C . GLU A 1 104 ? 11.201 -12.000 -0.265 1.00 85.69 104 GLU A C 1
ATOM 783 O O . GLU A 1 104 ? 11.302 -12.412 -1.421 1.00 85.69 104 GLU A O 1
ATOM 788 N N . GLU A 1 105 ? 10.760 -10.765 -0.011 1.00 91.25 105 GLU A N 1
ATOM 789 C CA . GLU A 1 105 ? 10.347 -9.819 -1.056 1.00 91.25 105 GLU A CA 1
ATOM 790 C C . GLU A 1 105 ? 11.515 -9.514 -2.002 1.00 91.25 105 GLU A C 1
ATOM 792 O O . GLU A 1 105 ? 11.380 -9.559 -3.228 1.00 91.25 105 GLU A O 1
ATOM 797 N N . ALA A 1 106 ? 12.693 -9.250 -1.429 1.00 92.44 106 ALA A N 1
ATOM 798 C CA . ALA A 1 106 ? 13.895 -8.949 -2.194 1.00 92.44 106 ALA A CA 1
ATOM 799 C C . ALA A 1 106 ? 14.397 -10.166 -2.987 1.00 92.44 106 ALA A C 1
ATOM 801 O O . ALA A 1 106 ? 14.934 -10.012 -4.085 1.00 92.44 106 ALA A O 1
ATOM 802 N N . GLU A 1 107 ? 14.243 -11.375 -2.447 1.00 93.88 107 GLU A N 1
ATOM 803 C CA . GLU A 1 107 ? 14.545 -12.609 -3.164 1.00 93.88 107 GLU A CA 1
ATOM 804 C C . GLU A 1 107 ? 13.616 -12.793 -4.366 1.00 93.88 107 GLU A C 1
ATOM 806 O O . GLU A 1 107 ? 14.117 -12.966 -5.479 1.00 93.88 107 GLU A O 1
ATOM 811 N N . ARG A 1 108 ? 12.294 -12.657 -4.183 1.00 95.00 108 ARG A N 1
ATOM 812 C CA . ARG A 1 108 ? 11.319 -12.722 -5.284 1.00 95.00 108 ARG A CA 1
ATOM 813 C C . ARG A 1 108 ? 11.685 -11.754 -6.409 1.00 95.00 108 ARG A C 1
ATOM 815 O O . ARG A 1 108 ? 11.729 -12.147 -7.573 1.00 95.00 108 ARG A O 1
ATOM 822 N N . ILE A 1 109 ? 12.003 -10.504 -6.070 1.00 96.19 109 ILE A N 1
ATOM 823 C CA . ILE A 1 109 ? 12.394 -9.487 -7.056 1.00 96.19 109 ILE A CA 1
ATOM 824 C C . ILE A 1 109 ? 13.638 -9.916 -7.843 1.00 96.19 109 ILE A C 1
ATOM 826 O O . ILE A 1 109 ? 13.640 -9.863 -9.075 1.00 96.19 109 ILE A O 1
ATOM 830 N N . ARG A 1 110 ? 14.676 -10.411 -7.159 1.00 95.94 110 ARG A N 1
ATOM 831 C CA . ARG A 1 110 ? 15.907 -10.888 -7.813 1.00 95.94 110 ARG A CA 1
ATOM 832 C C . ARG A 1 110 ? 15.667 -12.122 -8.684 1.00 95.94 110 ARG A C 1
ATOM 834 O O . ARG A 1 110 ? 16.234 -12.204 -9.773 1.00 95.94 110 ARG A O 1
ATOM 841 N N . GLN A 1 111 ? 14.812 -13.052 -8.255 1.00 97.12 111 GLN A N 1
ATOM 842 C CA . GLN A 1 111 ? 14.410 -14.218 -9.055 1.00 97.12 111 GLN A CA 1
ATOM 843 C C . GLN A 1 111 ? 13.682 -13.794 -10.343 1.00 97.12 111 GLN A C 1
ATOM 845 O O . GLN A 1 111 ? 13.897 -14.383 -11.403 1.00 97.12 111 GLN A O 1
ATOM 850 N N . CYS A 1 112 ? 12.907 -12.707 -10.289 1.00 97.00 112 CYS A N 1
ATOM 851 C CA . CYS A 1 112 ? 12.285 -12.063 -11.448 1.00 97.00 112 CYS A CA 1
ATOM 852 C C . CYS A 1 112 ? 13.234 -11.132 -12.231 1.00 97.00 112 CYS A C 1
ATOM 854 O O . CYS A 1 112 ? 12.786 -10.389 -13.100 1.00 97.00 112 CYS A O 1
ATOM 856 N N . LYS A 1 113 ? 14.549 -11.169 -11.968 1.00 97.75 113 LYS A N 1
ATOM 857 C CA . LYS A 1 113 ? 15.589 -10.324 -12.595 1.00 97.75 113 LYS A CA 1
ATOM 858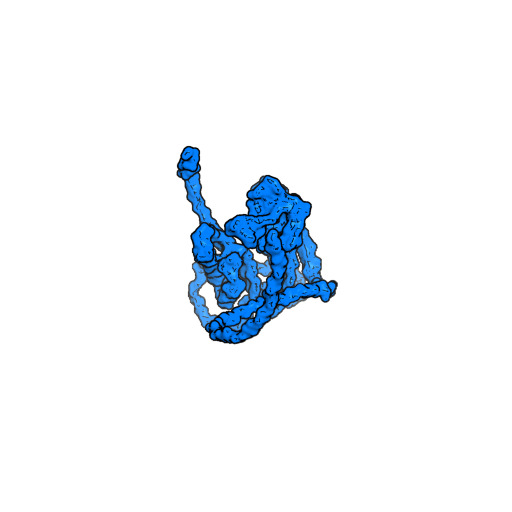 C C . LYS A 1 113 ? 15.489 -8.828 -12.272 1.00 97.75 113 LYS A C 1
ATOM 860 O O . LYS A 1 113 ? 16.284 -8.050 -12.801 1.00 97.75 113 LYS A O 1
ATOM 865 N N . GLY A 1 114 ? 14.556 -8.417 -11.416 1.00 96.94 114 GLY A N 1
ATOM 866 C CA . GLY A 1 114 ? 14.537 -7.075 -10.854 1.00 96.94 114 GLY A CA 1
ATOM 867 C C . GLY A 1 114 ? 15.744 -6.847 -9.947 1.00 96.94 114 GLY A C 1
ATOM 868 O O . GLY A 1 114 ? 16.393 -7.786 -9.473 1.00 96.94 114 GLY A O 1
ATOM 869 N N . ARG A 1 115 ? 16.073 -5.580 -9.705 1.00 96.62 115 ARG A N 1
ATOM 870 C CA . ARG A 1 115 ? 17.167 -5.203 -8.801 1.00 96.62 115 ARG A CA 1
ATOM 871 C C . ARG A 1 115 ? 16.602 -4.512 -7.572 1.00 96.62 115 ARG A C 1
ATOM 873 O O . ARG A 1 115 ? 15.625 -3.779 -7.673 1.00 96.62 115 ARG A O 1
ATOM 880 N N . VAL A 1 116 ? 17.253 -4.732 -6.431 1.00 95.19 116 VAL A N 1
ATOM 881 C CA . VAL A 1 116 ? 16.892 -4.113 -5.150 1.00 95.19 116 VAL A CA 1
ATOM 882 C C . VAL A 1 116 ? 18.121 -3.457 -4.550 1.00 95.19 116 VAL A C 1
ATOM 884 O O . VAL A 1 116 ? 19.085 -4.154 -4.226 1.00 95.19 116 VAL A O 1
ATOM 887 N N . PHE A 1 117 ? 18.088 -2.134 -4.427 1.00 93.69 117 PHE A N 1
ATOM 888 C CA . PHE A 1 117 ? 19.097 -1.343 -3.720 1.00 93.69 117 PHE A CA 1
ATOM 889 C C . PHE A 1 117 ? 18.539 0.038 -3.365 1.00 93.69 117 PHE A C 1
ATOM 891 O O . PHE A 1 117 ? 17.591 0.505 -3.995 1.00 93.69 117 PHE A O 1
ATOM 898 N N . ALA A 1 118 ? 19.117 0.666 -2.348 1.00 93.19 118 ALA A N 1
ATOM 899 C CA . ALA A 1 118 ? 18.741 1.993 -1.880 1.00 93.19 118 ALA A CA 1
ATOM 900 C C . ALA A 1 118 ? 19.457 3.107 -2.662 1.00 93.19 118 ALA A C 1
ATOM 902 O O . ALA A 1 118 ? 20.514 2.880 -3.261 1.00 93.19 118 ALA A O 1
ATOM 903 N N . LEU A 1 119 ? 18.896 4.317 -2.648 1.00 91.25 119 LEU A N 1
ATOM 904 C CA . LEU A 1 119 ? 19.606 5.503 -3.133 1.00 91.25 119 LEU A CA 1
ATOM 905 C C . LEU A 1 119 ? 20.701 5.909 -2.137 1.00 91.25 119 LEU A C 1
ATOM 907 O O . LEU A 1 119 ? 20.592 5.660 -0.941 1.00 91.25 119 LEU A O 1
ATOM 911 N N . GLN A 1 120 ? 21.757 6.570 -2.618 1.00 89.81 120 GLN A N 1
ATOM 912 C CA . GLN A 1 120 ? 22.862 7.003 -1.750 1.00 89.81 120 GLN A CA 1
ATOM 913 C C . GLN A 1 120 ? 22.415 7.997 -0.668 1.00 89.81 120 GLN A C 1
ATOM 915 O O . GLN A 1 120 ? 22.945 7.971 0.437 1.00 89.81 120 GLN A O 1
ATOM 920 N N . ASN A 1 121 ? 21.449 8.861 -0.985 1.00 86.25 121 ASN A N 1
ATOM 921 C CA . ASN A 1 121 ? 20.872 9.838 -0.061 1.00 86.25 121 ASN A CA 1
ATOM 922 C C . ASN A 1 121 ? 19.754 9.261 0.826 1.00 86.25 121 ASN A C 1
ATOM 924 O O . ASN A 1 121 ? 19.311 9.948 1.737 1.00 86.25 121 ASN A O 1
ATOM 928 N N . GLU A 1 122 ? 19.315 8.023 0.582 1.00 86.12 122 GLU A N 1
ATOM 929 C CA . GLU A 1 122 ? 18.247 7.342 1.330 1.00 86.12 122 GLU A CA 1
ATOM 930 C C . GLU A 1 122 ? 18.626 5.870 1.567 1.00 86.12 122 GLU A C 1
ATOM 932 O O . GLU A 1 122 ? 17.952 4.964 1.073 1.00 86.12 122 GLU A O 1
ATOM 937 N N . PRO A 1 123 ? 19.732 5.591 2.283 1.00 88.25 123 PRO A N 1
ATOM 938 C CA . PRO A 1 123 ? 20.288 4.240 2.398 1.00 88.25 123 PRO A CA 1
ATOM 939 C C . PRO A 1 123 ? 19.348 3.243 3.095 1.00 88.25 123 PRO A C 1
ATOM 941 O O . PRO A 1 123 ? 19.517 2.034 2.940 1.00 88.25 123 PRO A O 1
ATOM 944 N N . GLU A 1 124 ? 18.365 3.744 3.843 1.00 86.00 124 GLU A N 1
ATOM 945 C CA . GLU A 1 124 ? 17.384 2.951 4.584 1.00 86.00 124 GLU A CA 1
ATOM 946 C C . GLU A 1 124 ? 16.145 2.577 3.762 1.00 86.00 124 GLU A C 1
ATOM 948 O O . GLU A 1 124 ? 15.327 1.801 4.245 1.00 86.00 124 GLU A O 1
ATOM 953 N N . VAL A 1 125 ? 16.018 3.073 2.522 1.00 88.06 125 VAL A N 1
ATOM 954 C CA . VAL A 1 125 ? 14.850 2.840 1.657 1.00 88.06 125 VAL A CA 1
ATOM 955 C C . VAL A 1 125 ? 15.248 1.969 0.460 1.00 88.06 125 VAL A C 1
ATOM 957 O O . VAL A 1 125 ? 15.726 2.475 -0.562 1.00 88.06 125 VAL A O 1
ATOM 960 N N . PRO A 1 126 ? 15.079 0.636 0.540 1.00 91.56 126 PRO A N 1
ATOM 961 C CA . PRO A 1 126 ? 15.303 -0.249 -0.590 1.00 91.56 126 PRO A CA 1
ATOM 962 C C . PRO A 1 126 ? 14.309 0.054 -1.710 1.00 91.56 126 PRO A C 1
ATOM 964 O O . PRO A 1 126 ? 13.100 0.094 -1.496 1.00 91.56 126 PRO A O 1
ATOM 967 N N . ARG A 1 127 ? 14.819 0.205 -2.931 1.00 93.69 127 ARG A N 1
ATOM 968 C CA . ARG A 1 127 ? 14.004 0.484 -4.114 1.00 93.69 127 ARG A CA 1
ATOM 969 C C . ARG A 1 127 ? 14.079 -0.656 -5.118 1.00 93.69 127 ARG A C 1
ATOM 971 O O . ARG A 1 127 ? 15.106 -1.329 -5.225 1.00 93.69 127 ARG A O 1
ATOM 978 N N . VAL A 1 128 ? 12.990 -0.855 -5.854 1.00 95.06 128 VAL A N 1
ATOM 979 C CA . VAL A 1 128 ? 12.857 -1.818 -6.950 1.00 95.06 128 VAL A CA 1
ATOM 980 C C . VAL A 1 128 ? 13.190 -1.134 -8.270 1.00 95.06 128 VAL A C 1
ATOM 982 O O . VAL A 1 128 ? 12.636 -0.088 -8.619 1.00 95.06 128 VAL A O 1
ATOM 985 N N . TRP A 1 129 ? 14.097 -1.745 -9.025 1.00 96.44 129 TRP A N 1
ATOM 986 C CA . TRP A 1 129 ? 14.615 -1.202 -10.276 1.00 96.44 129 TRP A CA 1
ATOM 987 C C . TRP A 1 129 ? 14.504 -2.213 -11.411 1.00 96.44 129 TRP A C 1
ATOM 989 O O . TRP A 1 129 ? 14.632 -3.425 -11.202 1.00 96.44 129 TRP A O 1
ATOM 999 N N . LEU A 1 130 ? 14.375 -1.701 -12.636 1.00 97.25 130 LEU A N 1
ATOM 1000 C CA . LEU A 1 130 ? 14.490 -2.509 -13.847 1.00 97.25 130 LEU A CA 1
ATOM 1001 C C . LEU A 1 130 ? 15.870 -3.193 -13.936 1.00 97.25 130 LEU A C 1
ATOM 1003 O O . LEU A 1 130 ? 16.861 -2.643 -13.441 1.00 97.25 130 LEU A O 1
ATOM 1007 N N . PRO A 1 131 ? 15.989 -4.347 -14.622 1.00 96.06 131 PRO A N 1
ATOM 1008 C CA . PRO A 1 131 ? 17.241 -5.111 -14.695 1.00 96.06 131 PRO A CA 1
ATOM 1009 C C . PRO A 1 131 ? 18.424 -4.316 -15.262 1.00 96.06 131 PRO A C 1
ATOM 1011 O O . PRO A 1 131 ? 19.539 -4.412 -14.761 1.00 96.06 131 PRO A O 1
ATOM 1014 N N . ASN A 1 132 ? 18.162 -3.497 -16.286 1.00 94.38 132 ASN A N 1
ATOM 1015 C CA . ASN A 1 132 ? 19.191 -2.797 -17.063 1.00 94.38 132 ASN A CA 1
ATOM 1016 C C . ASN A 1 132 ? 19.091 -1.267 -16.963 1.00 94.38 132 ASN A C 1
ATOM 1018 O O . ASN A 1 132 ? 19.779 -0.564 -17.697 1.00 94.38 132 ASN A O 1
ATOM 1022 N N . ASN A 1 133 ? 18.212 -0.742 -16.107 1.00 93.81 133 ASN A N 1
ATOM 1023 C CA . ASN A 1 133 ? 17.990 0.696 -15.980 1.00 93.81 133 ASN A CA 1
ATOM 1024 C C . ASN A 1 133 ? 17.701 1.086 -14.528 1.00 93.81 133 ASN A C 1
ATOM 1026 O O . ASN A 1 133 ? 16.926 0.411 -13.849 1.00 93.81 133 ASN A O 1
ATOM 1030 N N . ASN A 1 134 ? 18.307 2.171 -14.045 1.00 93.62 134 ASN A N 1
ATOM 1031 C CA . ASN A 1 134 ? 18.061 2.727 -12.709 1.00 93.62 134 ASN A CA 1
ATOM 1032 C C . ASN A 1 134 ? 16.782 3.583 -12.718 1.00 93.62 134 ASN A C 1
ATOM 1034 O O . ASN A 1 134 ? 16.793 4.757 -12.375 1.00 93.62 134 ASN A O 1
ATOM 1038 N N . SER A 1 135 ? 15.683 2.977 -13.158 1.00 93.62 135 SER A N 1
ATOM 1039 C CA . SER A 1 135 ? 14.343 3.554 -13.207 1.00 93.62 135 SER A CA 1
ATOM 1040 C C . SER A 1 135 ? 13.318 2.411 -13.075 1.00 93.62 135 SER A C 1
ATOM 1042 O O . SER A 1 135 ? 13.650 1.283 -13.459 1.00 93.62 135 SER A O 1
ATOM 1044 N N . PRO A 1 136 ? 12.121 2.641 -12.502 1.00 93.88 136 PRO A N 1
ATOM 1045 C CA . PRO A 1 136 ? 11.682 3.887 -11.864 1.00 93.88 136 PRO A CA 1
ATOM 1046 C C . PRO A 1 136 ? 12.298 4.112 -10.475 1.00 93.88 136 PRO A C 1
ATOM 1048 O O . PRO A 1 136 ? 12.382 5.252 -10.038 1.00 93.88 136 PRO A O 1
ATOM 1051 N N . GLY A 1 137 ? 12.788 3.059 -9.808 1.00 94.12 137 GLY A N 1
ATOM 1052 C CA . GLY A 1 137 ? 13.275 3.167 -8.430 1.00 94.12 137 GLY A CA 1
ATOM 1053 C C . GLY A 1 137 ? 12.141 3.202 -7.419 1.00 94.12 137 GLY A C 1
ATOM 1054 O O . GLY A 1 137 ? 12.126 4.058 -6.538 1.00 94.12 137 GLY A O 1
ATOM 1055 N N . LEU A 1 138 ? 11.187 2.282 -7.559 1.00 94.12 138 LEU A N 1
ATOM 1056 C CA . LEU A 1 138 ? 9.971 2.236 -6.755 1.00 94.12 138 LEU A CA 1
ATOM 1057 C C . LEU A 1 138 ? 10.298 1.852 -5.307 1.00 94.12 138 LEU A C 1
ATOM 1059 O O . LEU A 1 138 ? 10.895 0.804 -5.067 1.00 94.12 138 LEU A O 1
ATOM 1063 N N . ALA A 1 139 ? 9.895 2.674 -4.340 1.00 92.31 139 ALA A N 1
ATOM 1064 C CA . ALA A 1 139 ? 10.120 2.443 -2.911 1.00 92.31 139 ALA A CA 1
ATOM 1065 C C . ALA A 1 139 ? 9.081 1.479 -2.307 1.00 92.31 139 ALA A C 1
ATOM 1067 O O . ALA A 1 139 ? 8.554 1.727 -1.233 1.00 92.31 139 ALA A O 1
ATOM 1068 N N . MET A 1 140 ? 8.723 0.404 -3.010 1.00 92.56 140 MET A N 1
ATOM 1069 C CA . MET A 1 140 ? 7.817 -0.643 -2.521 1.00 92.56 140 MET A CA 1
ATOM 1070 C C . MET A 1 140 ? 7.911 -1.893 -3.399 1.00 92.56 140 MET A C 1
ATOM 1072 O O . MET A 1 140 ? 8.242 -1.819 -4.583 1.00 92.56 140 MET A O 1
ATOM 1076 N N . SER A 1 141 ? 7.620 -3.058 -2.817 1.00 93.81 141 SER A N 1
ATOM 1077 C CA . SER A 1 141 ? 7.618 -4.359 -3.506 1.00 93.81 141 SER A CA 1
ATOM 1078 C C . SER A 1 141 ? 6.216 -4.866 -3.853 1.00 93.81 141 SER A C 1
ATOM 1080 O O . SER A 1 141 ? 6.084 -5.883 -4.549 1.00 93.81 141 SER A O 1
ATOM 1082 N N . ARG A 1 142 ? 5.174 -4.162 -3.388 1.00 95.44 142 ARG A N 1
ATOM 1083 C CA . ARG A 1 142 ? 3.766 -4.465 -3.644 1.00 95.44 142 ARG A CA 1
ATOM 1084 C C . ARG A 1 142 ? 2.997 -3.185 -3.953 1.00 95.44 142 ARG A C 1
ATOM 1086 O O . ARG A 1 142 ? 3.096 -2.234 -3.191 1.00 95.44 142 ARG A O 1
ATOM 1093 N N . ALA A 1 143 ? 2.254 -3.173 -5.055 1.00 96.00 143 ALA A N 1
ATOM 1094 C CA . ALA A 1 143 ? 1.440 -2.035 -5.484 1.00 96.00 143 ALA A CA 1
ATOM 1095 C C . ALA A 1 143 ? 0.418 -2.466 -6.545 1.00 96.00 143 ALA A C 1
ATOM 1097 O O . ALA A 1 143 ? 0.598 -3.488 -7.226 1.00 96.00 143 ALA A O 1
ATOM 1098 N N . PHE A 1 144 ? -0.628 -1.663 -6.724 1.00 97.75 144 PHE A N 1
ATOM 1099 C CA . PHE A 1 144 ? -1.410 -1.648 -7.958 1.00 97.75 144 PHE A CA 1
ATOM 1100 C C . PHE A 1 144 ? -0.719 -0.787 -9.013 1.00 97.75 144 PHE A C 1
ATOM 1102 O O . PHE A 1 144 ? 0.013 0.132 -8.666 1.00 97.75 144 PHE A O 1
ATOM 1109 N N . GLY A 1 145 ? -0.961 -1.062 -10.297 1.00 97.12 145 GLY A N 1
ATOM 1110 C CA . GLY A 1 145 ? -0.327 -0.297 -11.379 1.00 97.12 145 GLY A CA 1
ATOM 1111 C C . GLY A 1 145 ? 1.166 -0.602 -11.500 1.00 97.12 145 GLY A C 1
ATOM 1112 O O . GLY A 1 145 ? 1.557 -1.748 -11.308 1.00 97.12 145 GLY A O 1
ATOM 1113 N N . ASP A 1 146 ? 1.995 0.374 -11.872 1.00 96.75 146 ASP A N 1
ATOM 1114 C CA . ASP A 1 146 ? 3.438 0.192 -12.111 1.00 96.75 146 ASP A CA 1
ATOM 1115 C C . ASP A 1 146 ? 3.747 -1.048 -12.975 1.00 96.75 146 ASP A C 1
ATOM 1117 O O . ASP A 1 146 ? 4.631 -1.865 -12.689 1.00 96.75 146 ASP A O 1
ATOM 1121 N N . PHE A 1 147 ? 2.985 -1.222 -14.062 1.00 97.31 147 PHE A N 1
ATOM 1122 C CA . PHE A 1 147 ? 3.083 -2.410 -14.917 1.00 97.31 147 PHE A CA 1
ATOM 1123 C C . PHE A 1 147 ? 4.474 -2.626 -15.520 1.00 97.31 147 PHE A C 1
ATOM 1125 O O . PHE A 1 147 ? 4.815 -3.764 -15.843 1.00 97.31 147 PHE A O 1
ATOM 1132 N N . CYS A 1 148 ? 5.297 -1.580 -15.611 1.00 96.31 148 CYS A N 1
ATOM 1133 C CA . CYS A 1 148 ? 6.700 -1.672 -16.000 1.00 96.31 148 CYS A CA 1
ATOM 1134 C C . CYS A 1 148 ? 7.546 -2.555 -15.066 1.00 96.31 148 CYS A C 1
ATOM 1136 O O . CYS A 1 148 ? 8.566 -3.077 -15.508 1.00 96.31 148 CYS A O 1
ATOM 1138 N N . LEU A 1 149 ? 7.132 -2.750 -13.807 1.00 96.94 149 LEU A N 1
ATOM 1139 C CA . LEU A 1 149 ? 7.850 -3.524 -12.791 1.00 96.94 149 LEU A CA 1
ATOM 1140 C C . LEU A 1 149 ? 7.217 -4.884 -12.464 1.00 96.94 149 LEU A C 1
ATOM 1142 O O . LEU A 1 149 ? 7.843 -5.691 -11.774 1.00 96.94 149 LEU A O 1
ATOM 1146 N N . LYS A 1 150 ? 6.009 -5.178 -12.963 1.00 96.62 150 LYS A N 1
ATOM 1147 C CA . LYS A 1 150 ? 5.278 -6.418 -12.624 1.00 96.62 150 LYS A CA 1
ATOM 1148 C C . LYS A 1 150 ? 6.017 -7.682 -13.061 1.00 96.62 150 LYS A C 1
ATOM 1150 O O . LYS A 1 150 ? 6.083 -8.646 -12.305 1.00 96.62 150 LYS A O 1
ATOM 1155 N N . ASP A 1 151 ? 6.661 -7.650 -14.227 1.00 97.12 151 ASP A N 1
ATOM 1156 C CA . ASP A 1 151 ? 7.487 -8.766 -14.716 1.00 97.12 151 ASP A CA 1
ATOM 1157 C C . ASP A 1 151 ? 8.832 -8.889 -13.971 1.00 97.12 151 ASP A C 1
ATOM 1159 O O . ASP A 1 151 ? 9.568 -9.857 -14.161 1.00 97.12 151 ASP A O 1
ATOM 1163 N N . PHE A 1 152 ? 9.144 -7.927 -13.097 1.00 97.12 152 PHE A N 1
ATOM 1164 C CA . PHE A 1 152 ? 10.396 -7.828 -12.345 1.00 97.12 152 PHE A CA 1
ATOM 1165 C C . PHE A 1 152 ? 10.188 -7.947 -10.828 1.00 97.12 152 PHE A C 1
ATOM 1167 O O . PHE A 1 152 ? 11.053 -7.555 -10.050 1.00 97.12 152 PHE A O 1
ATOM 1174 N N . GLY A 1 153 ? 9.065 -8.537 -10.407 1.00 95.19 153 GLY A N 1
ATOM 1175 C CA . GLY A 1 153 ? 8.824 -8.976 -9.028 1.00 95.19 153 GLY A CA 1
ATOM 1176 C C . GLY A 1 153 ? 7.951 -8.058 -8.173 1.00 95.19 153 GLY A C 1
ATOM 1177 O O . GLY A 1 153 ? 7.685 -8.404 -7.016 1.00 95.19 153 GLY A O 1
ATOM 1178 N N . LEU A 1 154 ? 7.467 -6.943 -8.732 1.00 96.12 154 LEU A N 1
ATOM 1179 C CA . LEU A 1 154 ? 6.367 -6.177 -8.147 1.00 96.12 154 LEU A CA 1
ATOM 1180 C C . LEU A 1 154 ? 5.074 -6.999 -8.233 1.00 96.12 154 LEU A C 1
ATOM 1182 O O . LEU A 1 154 ? 4.732 -7.511 -9.298 1.00 96.12 154 LEU A O 1
ATOM 1186 N N . ILE A 1 155 ? 4.332 -7.108 -7.132 1.00 96.00 155 ILE A N 1
ATOM 1187 C CA . ILE A 1 155 ? 3.075 -7.872 -7.085 1.00 96.00 155 ILE A CA 1
ATOM 1188 C C . ILE A 1 155 ? 1.926 -7.033 -6.522 1.00 96.00 155 ILE A C 1
ATOM 1190 O O . ILE A 1 155 ? 2.140 -6.102 -5.761 1.00 96.00 155 ILE A O 1
ATOM 1194 N N . SER A 1 156 ? 0.691 -7.376 -6.874 1.00 96.44 156 SER A N 1
ATOM 1195 C CA . SER A 1 156 ? -0.536 -6.787 -6.307 1.00 96.44 156 SER A CA 1
ATOM 1196 C C . SER A 1 156 ? -1.205 -7.707 -5.279 1.00 96.44 156 SER A C 1
ATOM 1198 O O . SER A 1 156 ? -2.372 -7.531 -4.950 1.00 96.44 156 SER A O 1
ATOM 1200 N N . VAL A 1 157 ? -0.488 -8.720 -4.782 1.00 95.00 157 VAL A N 1
ATOM 1201 C CA . VAL A 1 157 ? -1.010 -9.646 -3.769 1.00 95.00 157 VAL A CA 1
ATOM 1202 C C . VAL A 1 157 ? -0.896 -8.988 -2.390 1.00 95.00 157 VAL A C 1
ATOM 1204 O O . VAL A 1 157 ? 0.228 -8.681 -1.982 1.00 95.00 157 VAL A O 1
ATOM 1207 N N . PRO A 1 158 ? -2.007 -8.787 -1.659 1.00 93.88 158 PRO A N 1
ATOM 1208 C CA . PRO A 1 158 ? -1.967 -8.151 -0.353 1.00 93.88 158 PRO A CA 1
ATOM 1209 C C . PRO A 1 158 ? -1.366 -9.051 0.720 1.00 93.88 158 PRO A C 1
ATOM 1211 O O . PRO A 1 158 ? -1.477 -10.278 0.671 1.00 93.88 158 PRO A O 1
ATOM 1214 N N . GLU A 1 159 ? -0.772 -8.425 1.726 1.00 91.50 159 GLU A N 1
ATOM 1215 C CA . GLU A 1 159 ? -0.639 -9.029 3.046 1.00 91.50 159 GLU A CA 1
ATOM 1216 C C . GLU A 1 159 ? -1.991 -8.931 3.752 1.00 91.50 159 GLU A C 1
ATOM 1218 O O . GLU A 1 159 ? -2.583 -7.855 3.807 1.00 91.50 159 GLU A O 1
ATOM 1223 N N . ILE A 1 160 ? -2.504 -10.063 4.242 1.00 91.00 160 ILE A N 1
ATOM 1224 C CA . ILE A 1 160 ? -3.810 -10.126 4.904 1.00 91.00 160 ILE A CA 1
ATOM 1225 C C . ILE A 1 160 ? -3.596 -10.396 6.388 1.00 91.00 160 ILE A C 1
ATOM 1227 O O . ILE A 1 160 ? -3.006 -11.417 6.750 1.00 91.00 160 ILE A O 1
ATOM 1231 N N . SER A 1 161 ? -4.110 -9.510 7.234 1.00 91.00 161 SER A N 1
ATOM 1232 C CA . SER A 1 161 ? -4.140 -9.674 8.685 1.00 91.00 161 SER A CA 1
ATOM 1233 C C . SER A 1 161 ? -5.578 -9.706 9.202 1.00 91.00 161 SER A C 1
ATOM 1235 O O . SER A 1 161 ? -6.520 -9.264 8.541 1.00 91.00 161 SER A O 1
ATOM 1237 N N . TYR A 1 162 ? -5.750 -10.296 10.380 1.00 91.38 162 TYR A N 1
ATOM 1238 C CA . TYR A 1 162 ? -7.035 -10.426 11.054 1.00 91.38 162 TYR A CA 1
ATOM 1239 C C . TYR A 1 162 ? -6.899 -9.980 12.505 1.00 91.38 162 TYR A C 1
ATOM 1241 O O . TYR A 1 162 ? -5.913 -10.322 13.161 1.00 91.38 162 TYR A O 1
ATOM 1249 N N . HIS A 1 163 ? -7.914 -9.280 13.002 1.00 90.88 163 HIS A N 1
ATOM 1250 C CA . HIS A 1 163 ? -8.044 -8.910 14.404 1.00 90.88 163 HIS A CA 1
ATOM 1251 C C . HIS A 1 163 ? -9.479 -9.145 14.878 1.00 90.88 163 HIS A C 1
ATOM 1253 O O . HIS A 1 163 ? -10.430 -8.762 14.199 1.00 90.88 163 HIS A O 1
ATOM 1259 N N . CYS A 1 164 ? -9.634 -9.771 16.042 1.00 91.62 164 CYS A N 1
ATOM 1260 C CA . CYS A 1 164 ? -10.926 -9.887 16.713 1.00 91.62 164 CYS A CA 1
ATOM 1261 C C . CYS A 1 164 ? -11.040 -8.742 17.716 1.00 91.62 164 CYS A C 1
ATOM 1263 O O . CYS A 1 164 ? -10.286 -8.707 18.689 1.00 91.62 164 CYS A O 1
ATOM 1265 N N . LEU A 1 165 ? -11.992 -7.845 17.487 1.00 91.44 165 LEU A N 1
ATOM 1266 C CA . LEU A 1 165 ? -12.297 -6.722 18.356 1.00 91.44 165 LEU A CA 1
ATOM 1267 C C . LEU A 1 165 ? -12.637 -7.185 19.766 1.00 91.44 165 LEU A C 1
ATOM 1269 O O . LEU A 1 165 ? -13.391 -8.137 19.984 1.00 91.44 165 LEU A O 1
ATOM 1273 N N . THR A 1 166 ? -12.117 -6.427 20.713 1.00 90.81 166 THR A N 1
ATOM 1274 C CA . THR A 1 166 ? -12.368 -6.516 22.142 1.00 90.81 166 THR A CA 1
ATOM 1275 C C . THR A 1 166 ? -12.884 -5.172 22.639 1.00 90.81 166 THR A C 1
ATOM 1277 O O . THR A 1 166 ? -12.664 -4.153 21.997 1.00 90.81 166 THR A O 1
ATOM 1280 N N . ASP A 1 167 ? -13.477 -5.136 23.831 1.00 87.94 167 ASP A N 1
ATOM 1281 C CA . ASP A 1 167 ? -13.954 -3.881 24.442 1.00 87.94 167 ASP A CA 1
ATOM 1282 C C . ASP A 1 167 ? -12.824 -2.871 24.748 1.00 87.94 167 ASP A C 1
ATOM 1284 O O . ASP A 1 167 ? -13.081 -1.762 25.207 1.00 87.94 167 ASP A O 1
ATOM 1288 N N . LYS A 1 168 ? -11.557 -3.265 24.557 1.00 88.06 168 LYS A N 1
ATOM 1289 C CA . LYS A 1 168 ? -10.385 -2.385 24.675 1.00 88.06 168 LYS A CA 1
ATOM 1290 C C . LYS A 1 168 ? -10.050 -1.670 23.368 1.00 88.06 168 LYS A C 1
ATOM 1292 O O . LYS A 1 168 ? -9.224 -0.763 23.380 1.00 88.06 168 LYS A O 1
ATOM 1297 N N . ASP A 1 169 ? -10.618 -2.119 22.254 1.00 88.81 169 ASP A N 1
ATOM 1298 C CA . ASP A 1 169 ? -10.369 -1.552 20.938 1.00 88.81 169 ASP A CA 1
ATOM 1299 C C . ASP A 1 169 ? -11.341 -0.391 20.717 1.00 88.81 169 ASP A C 1
ATOM 1301 O O . ASP A 1 169 ? -12.519 -0.580 20.427 1.00 88.81 169 ASP A O 1
ATOM 1305 N N . GLU A 1 170 ? -10.852 0.833 20.882 1.00 85.50 170 GLU A N 1
ATOM 1306 C CA . GLU A 1 170 ? -11.697 2.032 20.830 1.00 85.50 170 GLU A CA 1
ATOM 1307 C C . GLU A 1 170 ? -11.805 2.605 19.413 1.00 85.50 170 GLU A C 1
ATOM 1309 O O . GLU A 1 170 ? -12.858 3.110 19.012 1.00 85.50 170 GLU A O 1
ATOM 1314 N N . PHE A 1 171 ? -10.722 2.521 18.639 1.00 86.94 171 PHE A N 1
ATOM 1315 C CA . PHE A 1 171 ? -10.647 3.054 17.285 1.00 86.94 171 PHE A CA 1
ATOM 1316 C C . PHE A 1 171 ? -9.589 2.340 16.432 1.00 86.94 171 PHE A C 1
ATOM 1318 O O . PHE A 1 171 ? -8.680 1.689 16.944 1.00 86.94 171 PHE A O 1
ATOM 1325 N N . VAL A 1 172 ? -9.700 2.496 15.112 1.00 89.25 172 VAL A N 1
ATOM 1326 C CA . VAL A 1 172 ? -8.713 2.056 14.117 1.00 89.25 172 VAL A CA 1
ATOM 1327 C C . VAL A 1 172 ? -8.317 3.251 13.260 1.00 89.25 172 VAL A C 1
ATOM 1329 O O . VAL A 1 172 ? -9.191 3.934 12.731 1.00 89.25 172 VAL A O 1
ATOM 1332 N N . VAL A 1 173 ? -7.013 3.478 13.091 1.00 90.12 173 VAL A N 1
ATOM 1333 C CA . VAL A 1 173 ? -6.473 4.510 12.195 1.00 90.12 173 VAL A CA 1
ATOM 1334 C C . VAL A 1 173 ? -5.841 3.847 10.978 1.00 90.12 173 VAL A C 1
ATOM 1336 O O . VAL A 1 173 ? -4.980 2.982 11.118 1.00 90.12 173 VAL A O 1
ATOM 1339 N N . LEU A 1 174 ? -6.253 4.272 9.788 1.00 91.69 174 LEU A N 1
ATOM 1340 C CA . LEU A 1 174 ? -5.590 3.976 8.522 1.00 91.69 174 LEU A CA 1
ATOM 1341 C C . LEU A 1 174 ? -5.011 5.289 8.003 1.00 91.69 174 LEU A C 1
ATOM 1343 O O . LEU A 1 174 ? -5.733 6.279 7.934 1.00 91.69 174 LEU A O 1
ATOM 1347 N N . ALA A 1 175 ? -3.733 5.324 7.649 1.00 91.94 175 ALA A N 1
ATOM 1348 C CA . ALA A 1 175 ? -3.113 6.540 7.129 1.00 91.94 175 ALA A CA 1
ATOM 1349 C C . ALA A 1 175 ? -1.991 6.221 6.141 1.00 91.94 175 ALA A C 1
ATOM 1351 O O . ALA A 1 175 ? -1.493 5.094 6.122 1.00 91.94 175 ALA A O 1
ATOM 1352 N N . THR A 1 176 ? -1.620 7.209 5.327 1.00 93.31 176 THR A N 1
ATOM 1353 C CA . THR A 1 176 ? -0.469 7.137 4.415 1.00 93.31 176 THR A CA 1
ATOM 1354 C C . THR A 1 176 ? 0.857 7.346 5.155 1.00 93.31 176 THR A C 1
ATOM 1356 O O . THR A 1 176 ? 0.888 7.789 6.307 1.00 93.31 176 THR A O 1
ATOM 1359 N N . ASP A 1 177 ? 1.966 7.042 4.485 1.00 91.81 177 ASP A N 1
ATOM 1360 C CA . ASP A 1 177 ? 3.336 7.371 4.907 1.00 91.81 177 ASP A CA 1
ATOM 1361 C C . ASP A 1 177 ? 3.527 8.873 5.165 1.00 91.81 177 ASP A C 1
ATOM 1363 O O . ASP A 1 177 ? 4.202 9.243 6.122 1.00 91.81 177 ASP A O 1
ATOM 1367 N N . GLY A 1 178 ? 2.800 9.743 4.458 1.00 92.31 178 GLY A N 1
ATOM 1368 C CA . GLY A 1 178 ? 2.713 11.166 4.802 1.00 92.31 178 GLY A CA 1
ATOM 1369 C C . GLY A 1 178 ? 2.347 11.453 6.272 1.00 92.31 178 GLY A C 1
ATOM 1370 O O . GLY A 1 178 ? 2.760 12.481 6.810 1.00 92.31 178 GLY A O 1
ATOM 1371 N N . ILE A 1 179 ? 1.644 10.546 6.961 1.00 93.31 179 ILE A N 1
ATOM 1372 C CA . ILE A 1 179 ? 1.434 10.598 8.417 1.00 93.31 179 ILE A CA 1
ATOM 1373 C C . ILE A 1 179 ? 2.504 9.781 9.158 1.00 93.31 179 ILE A C 1
ATOM 1375 O O . ILE A 1 179 ? 3.159 10.305 10.064 1.00 93.31 179 ILE A O 1
ATOM 1379 N N . TRP A 1 180 ? 2.684 8.509 8.791 1.00 92.69 180 TRP A N 1
ATOM 1380 C CA . TRP A 1 180 ? 3.484 7.549 9.564 1.00 92.69 180 TRP A CA 1
ATOM 1381 C C . TRP A 1 180 ? 5.000 7.775 9.516 1.00 92.69 180 TRP A C 1
ATOM 1383 O O . TRP A 1 180 ? 5.693 7.392 10.458 1.00 92.69 180 TRP A O 1
ATOM 1393 N N . ASP A 1 181 ? 5.526 8.439 8.487 1.00 91.19 181 ASP A N 1
ATOM 1394 C CA . ASP A 1 181 ? 6.957 8.762 8.394 1.00 91.19 181 ASP A CA 1
ATOM 1395 C C . ASP A 1 181 ? 7.371 9.841 9.401 1.00 91.19 181 ASP A C 1
ATOM 1397 O O . ASP A 1 181 ? 8.543 9.968 9.775 1.00 91.19 181 ASP A O 1
ATOM 1401 N N . VAL A 1 182 ? 6.410 10.646 9.861 1.00 93.19 182 VAL A N 1
ATOM 1402 C CA . VAL A 1 182 ? 6.682 11.815 10.700 1.00 93.19 182 VAL A CA 1
ATOM 1403 C C . VAL A 1 182 ? 6.021 11.779 12.065 1.00 93.19 182 VAL A C 1
ATOM 1405 O O . VAL A 1 182 ? 6.505 12.508 12.933 1.00 93.19 182 VAL A O 1
ATOM 1408 N N . LEU A 1 183 ? 5.016 10.936 12.296 1.00 92.81 183 LEU A N 1
ATOM 1409 C CA . LEU A 1 183 ? 4.351 10.789 13.592 1.00 92.81 183 LEU A CA 1
ATOM 1410 C C . LEU A 1 183 ? 4.466 9.357 14.126 1.00 92.81 183 LEU A C 1
ATOM 1412 O O . LEU A 1 183 ? 4.325 8.390 13.380 1.00 92.81 183 LEU A O 1
ATOM 1416 N N . THR A 1 184 ? 4.692 9.212 15.433 1.00 92.00 184 THR A N 1
ATOM 1417 C CA . THR A 1 184 ? 4.675 7.900 16.096 1.00 92.00 184 THR A CA 1
ATOM 1418 C C . THR A 1 184 ? 3.254 7.442 16.421 1.00 92.00 184 THR A C 1
ATOM 1420 O O . THR A 1 184 ? 2.316 8.240 16.480 1.00 92.00 184 THR A O 1
ATOM 1423 N N . ASN A 1 185 ? 3.093 6.146 16.712 1.00 89.19 185 ASN A N 1
ATOM 1424 C CA . ASN A 1 185 ? 1.821 5.607 17.199 1.00 89.19 185 ASN A CA 1
ATOM 1425 C C . ASN A 1 185 ? 1.332 6.357 18.444 1.00 89.19 185 ASN A C 1
ATOM 1427 O O . ASN A 1 185 ? 0.151 6.667 18.550 1.00 89.19 185 ASN A O 1
ATOM 1431 N N . GLU A 1 186 ? 2.232 6.697 19.368 1.00 87.62 186 GLU A N 1
ATOM 1432 C CA . GLU A 1 186 ? 1.895 7.453 20.572 1.00 87.62 186 GLU A CA 1
ATOM 1433 C C . GLU A 1 186 ? 1.341 8.835 20.209 1.00 87.62 186 GLU A C 1
ATOM 1435 O O . GLU A 1 186 ? 0.280 9.207 20.702 1.00 87.62 186 GLU A O 1
ATOM 1440 N N . GLU A 1 187 ? 1.988 9.563 19.297 1.00 87.50 187 GLU A N 1
ATOM 1441 C CA . GLU A 1 187 ? 1.530 10.883 18.843 1.00 87.50 187 GLU A CA 1
ATOM 1442 C C . GLU A 1 187 ? 0.149 10.826 18.177 1.00 87.50 187 GLU A C 1
ATOM 1444 O O . GLU A 1 187 ? -0.684 11.700 18.422 1.00 87.50 187 GLU A O 1
ATOM 1449 N N . VAL A 1 188 ? -0.127 9.774 17.400 1.00 86.81 188 VAL A N 1
ATOM 1450 C CA . VAL A 1 188 ? -1.448 9.536 16.799 1.00 86.81 188 VAL A CA 1
ATOM 1451 C C . VAL A 1 188 ? -2.490 9.177 17.869 1.00 86.81 188 VAL A C 1
ATOM 1453 O O . VAL A 1 188 ? -3.607 9.690 17.838 1.00 86.81 188 VAL A O 1
ATOM 1456 N N . THR A 1 189 ? -2.135 8.347 18.858 1.00 78.56 189 THR A N 1
ATOM 1457 C CA . THR A 1 189 ? -3.056 7.918 19.933 1.00 78.56 189 THR A CA 1
ATOM 1458 C C . THR A 1 189 ? -3.364 9.012 20.956 1.00 78.56 189 THR A C 1
ATOM 1460 O O . THR A 1 189 ? -4.453 9.022 21.528 1.00 78.56 189 THR A O 1
ATOM 1463 N N . LEU A 1 190 ? -2.458 9.975 21.169 1.00 70.06 190 LEU A N 1
ATOM 1464 C CA . LEU A 1 190 ? -2.668 11.106 22.084 1.00 70.06 190 LEU A CA 1
ATOM 1465 C C . LEU A 1 190 ? -3.842 12.010 21.667 1.00 70.06 190 LEU A C 1
ATOM 1467 O O . LEU A 1 190 ? -4.307 12.828 22.462 1.00 70.06 190 LEU A O 1
ATOM 1471 N N . LEU A 1 191 ? -4.373 11.822 20.458 1.00 61.34 191 LEU A N 1
ATOM 1472 C CA . LEU A 1 191 ? -5.577 12.478 19.962 1.00 61.34 191 LEU A CA 1
ATOM 1473 C C . LEU A 1 191 ? -6.890 11.821 20.420 1.00 61.34 191 LEU A C 1
ATOM 1475 O O . LEU A 1 191 ? -7.944 12.187 19.918 1.00 61.34 191 LEU A O 1
ATOM 1479 N N . HIS A 1 192 ? -6.868 10.912 21.396 1.00 55.81 192 HIS A N 1
ATOM 1480 C CA . HIS A 1 192 ? -8.039 10.248 21.995 1.00 55.81 192 HIS A CA 1
ATOM 1481 C C . HIS A 1 192 ? -9.008 11.188 22.781 1.00 55.81 192 HIS A C 1
ATOM 1483 O O . HIS A 1 192 ? -9.685 10.778 23.717 1.00 55.81 192 HIS A O 1
ATOM 1489 N N . GLN A 1 193 ? -9.109 12.482 22.464 1.00 55.38 193 GLN A N 1
ATOM 1490 C CA . GLN A 1 193 ? -10.074 13.362 23.145 1.00 55.38 193 GLN A CA 1
ATOM 1491 C C . GLN A 1 193 ? -11.496 13.195 22.566 1.00 55.38 193 GLN A C 1
ATOM 1493 O O . GLN A 1 193 ? -11.649 12.947 21.371 1.00 55.38 193 GLN A O 1
ATOM 1498 N N . PRO A 1 194 ? -12.564 13.354 23.372 1.00 52.03 194 PRO A N 1
ATOM 1499 C CA . PRO A 1 194 ? -13.923 12.894 23.043 1.00 52.03 194 PRO A CA 1
ATOM 1500 C C . PRO A 1 194 ? -14.684 13.729 21.985 1.00 52.03 194 PRO A C 1
ATOM 1502 O O . PRO A 1 194 ? -15.913 13.703 21.935 1.00 52.03 194 PRO A O 1
ATOM 1505 N N . HIS A 1 195 ? -13.998 14.473 21.112 1.00 54.81 195 HIS A N 1
ATOM 1506 C CA . HIS A 1 195 ? -14.617 15.362 20.117 1.00 54.81 195 HIS A CA 1
ATOM 1507 C C . HIS A 1 195 ? -14.020 15.136 18.712 1.00 54.81 195 HIS A C 1
ATOM 1509 O O . HIS A 1 195 ? -13.222 15.921 18.199 1.00 54.81 195 HIS A O 1
ATOM 1515 N N . GLY A 1 196 ? -14.422 14.011 18.110 1.00 58.75 196 GLY A N 1
ATOM 1516 C CA . GLY A 1 196 ? -13.824 13.308 16.963 1.00 58.75 196 GLY A CA 1
ATOM 1517 C C . GLY A 1 196 ? -13.868 13.936 15.562 1.00 58.75 196 GLY A C 1
ATOM 1518 O O . GLY A 1 196 ? -13.962 13.194 14.597 1.00 58.75 196 GLY A O 1
ATOM 1519 N N . LEU A 1 197 ? -13.756 15.257 15.401 1.00 54.78 197 LEU A N 1
ATOM 1520 C CA . LEU A 1 197 ? -13.594 15.871 14.063 1.00 54.78 197 LEU A CA 1
ATOM 1521 C C . LEU A 1 197 ? -12.437 16.866 13.996 1.00 54.78 197 LEU A C 1
ATOM 1523 O O . LEU A 1 197 ? -11.583 16.761 13.124 1.00 54.78 197 LEU A O 1
ATOM 1527 N N . LEU A 1 198 ? -12.337 17.764 14.979 1.00 59.41 198 LEU A N 1
ATOM 1528 C CA . LEU A 1 198 ? -11.227 18.725 15.070 1.00 59.41 198 LEU A CA 1
ATOM 1529 C C . LEU A 1 198 ? -9.857 18.039 15.220 1.00 59.41 198 LEU A C 1
ATOM 1531 O O . LEU A 1 198 ? -8.820 18.641 14.960 1.00 59.41 198 LEU A O 1
ATOM 1535 N N . LEU A 1 199 ? -9.856 16.774 15.639 1.00 70.06 199 LEU A N 1
ATOM 1536 C CA . LEU A 1 199 ? -8.658 16.010 15.961 1.00 70.06 199 LEU A CA 1
ATOM 1537 C C . LEU A 1 199 ? -7.950 15.454 14.726 1.00 70.06 199 LEU A C 1
ATOM 1539 O O . LEU A 1 199 ? -6.724 15.452 14.707 1.00 70.06 199 LEU A O 1
ATOM 1543 N N . LEU A 1 200 ? -8.682 15.031 13.688 1.00 76.25 200 LEU A N 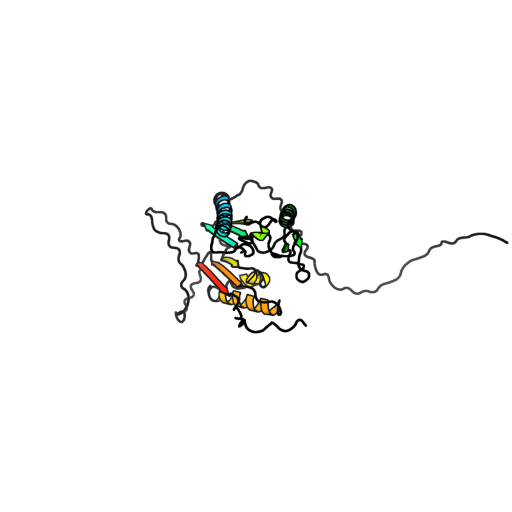1
ATOM 1544 C CA . LEU A 1 200 ? -8.053 14.507 12.472 1.00 76.25 200 LEU A CA 1
ATOM 1545 C C . LEU A 1 200 ? -7.443 15.623 11.625 1.00 76.25 200 LEU A C 1
ATOM 1547 O O . LEU A 1 200 ? -6.312 15.481 11.169 1.00 76.25 200 LEU A O 1
ATOM 1551 N N . SER A 1 201 ? -8.119 16.767 11.494 1.00 81.06 201 SER A N 1
ATOM 1552 C CA . SER A 1 201 ? -7.527 17.919 10.809 1.00 81.06 201 SER A CA 1
ATOM 1553 C C . SER A 1 201 ? -6.274 18.402 11.550 1.00 81.06 201 SER A C 1
ATOM 1555 O O . SER A 1 201 ? -5.249 18.662 10.923 1.00 81.06 201 SER A O 1
ATOM 1557 N N . HIS A 1 202 ? -6.301 18.427 12.890 1.00 84.50 202 HIS A N 1
ATOM 1558 C CA . HIS A 1 202 ? -5.121 18.763 13.690 1.00 84.50 202 HIS A CA 1
ATOM 1559 C C . HIS A 1 202 ? -4.005 17.711 13.574 1.00 84.50 202 HIS A C 1
ATOM 1561 O O . HIS A 1 202 ? -2.832 18.075 13.562 1.00 84.50 202 HIS A O 1
ATOM 1567 N N . LEU A 1 203 ? -4.338 16.420 13.437 1.00 88.12 203 LEU A N 1
ATOM 1568 C CA . LEU A 1 203 ? -3.360 15.358 13.174 1.00 88.12 203 LEU A CA 1
ATOM 1569 C C . LEU A 1 203 ? -2.623 15.600 11.859 1.00 88.12 203 LEU A C 1
ATOM 1571 O O . LEU A 1 203 ? -1.395 15.581 11.821 1.00 88.12 203 LEU A O 1
ATOM 1575 N N . VAL A 1 204 ? -3.379 15.856 10.791 1.00 90.56 204 VAL A N 1
ATOM 1576 C CA . VAL A 1 204 ? -2.828 16.130 9.463 1.00 90.56 204 VAL A CA 1
ATOM 1577 C C . VAL A 1 204 ? -1.987 17.408 9.491 1.00 90.56 204 VAL A C 1
ATOM 1579 O O . VAL A 1 204 ? -0.885 17.444 8.950 1.00 90.56 204 VAL A O 1
ATOM 1582 N N . GLU A 1 205 ? -2.445 18.459 10.171 1.00 90.12 205 GLU A N 1
ATOM 1583 C CA . GLU A 1 205 ? -1.654 19.678 10.362 1.00 90.12 205 GLU A CA 1
ATOM 1584 C C . GLU A 1 205 ? -0.365 19.429 11.147 1.00 90.12 205 GLU A C 1
ATOM 1586 O O . GLU A 1 205 ? 0.685 19.960 10.771 1.00 90.12 205 GLU A O 1
ATOM 1591 N N . HIS A 1 206 ? -0.420 18.610 12.197 1.00 91.19 206 HIS A N 1
ATOM 1592 C CA . HIS A 1 206 ? 0.749 18.238 12.981 1.00 91.19 206 HIS A CA 1
ATOM 1593 C C . HIS A 1 206 ? 1.749 17.438 12.137 1.00 91.19 206 HIS A C 1
ATOM 1595 O O . HIS A 1 206 ? 2.935 17.764 12.151 1.00 91.19 206 HIS A O 1
ATOM 1601 N N . ALA A 1 207 ? 1.283 16.487 11.320 1.00 93.38 207 ALA A N 1
ATOM 1602 C CA . ALA A 1 207 ? 2.128 15.759 10.373 1.00 93.38 207 ALA A CA 1
ATOM 1603 C C . ALA A 1 207 ? 2.805 16.714 9.375 1.00 93.38 207 ALA A C 1
ATOM 1605 O O . ALA A 1 207 ? 4.025 16.688 9.209 1.00 93.38 207 ALA A O 1
ATOM 1606 N N . VAL A 1 208 ? 2.055 17.650 8.785 1.00 93.25 208 VAL A N 1
ATOM 1607 C CA . VAL A 1 208 ? 2.604 18.669 7.870 1.00 93.25 208 VAL A CA 1
ATOM 1608 C C . VAL A 1 208 ? 3.669 19.539 8.552 1.00 93.25 208 VAL A C 1
ATOM 1610 O O . VAL A 1 208 ? 4.686 19.881 7.940 1.00 93.25 208 VAL A O 1
ATOM 1613 N N . GLN A 1 209 ? 3.467 19.919 9.815 1.00 92.81 209 GLN A N 1
ATOM 1614 C CA . GLN A 1 209 ? 4.461 20.669 10.592 1.00 92.81 209 GLN A CA 1
ATOM 1615 C C . GLN A 1 209 ? 5.696 19.817 10.924 1.00 92.81 209 GLN A C 1
ATOM 1617 O O . GLN A 1 209 ? 6.826 20.315 10.848 1.00 92.81 209 GLN A O 1
ATOM 1622 N N . ALA A 1 210 ? 5.500 18.538 11.244 1.00 94.25 210 ALA A N 1
ATOM 1623 C CA . ALA A 1 210 ? 6.567 17.590 11.527 1.00 94.25 210 ALA A CA 1
ATOM 1624 C C . ALA A 1 210 ? 7.440 17.340 10.288 1.00 94.25 210 ALA A C 1
ATOM 1626 O O . ALA A 1 210 ? 8.663 17.396 10.409 1.00 94.25 210 ALA A O 1
ATOM 1627 N N . TRP A 1 211 ? 6.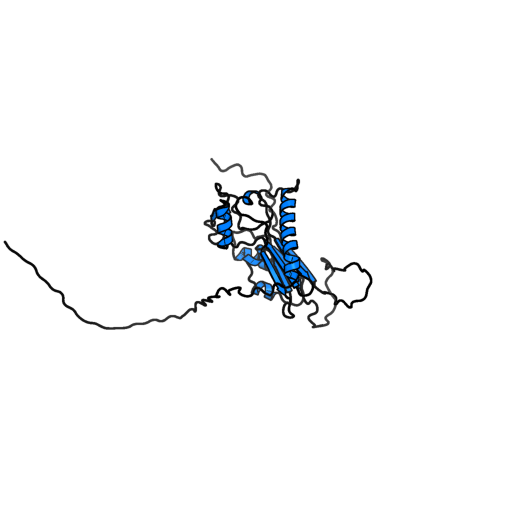851 17.203 9.093 1.00 94.50 211 TRP A N 1
ATOM 1628 C CA . TRP A 1 211 ? 7.586 17.154 7.820 1.00 94.50 211 TRP A CA 1
ATOM 1629 C C . TRP A 1 211 ? 8.493 18.367 7.632 1.00 94.50 211 TRP A C 1
ATOM 1631 O O 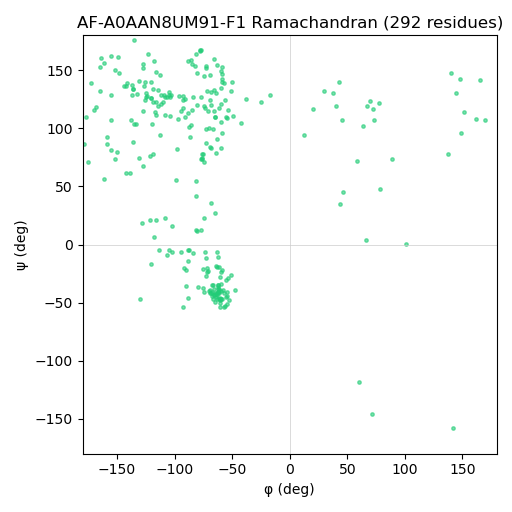. TRP A 1 211 ? 9.693 18.217 7.409 1.00 94.50 211 TRP A O 1
ATOM 1641 N N . ARG A 1 212 ? 7.944 19.578 7.792 1.00 92.06 212 ARG A N 1
ATOM 1642 C CA . ARG A 1 212 ? 8.706 20.833 7.650 1.00 92.06 212 ARG A CA 1
ATOM 1643 C C . ARG A 1 212 ? 9.860 20.947 8.648 1.00 92.06 212 ARG A C 1
ATOM 1645 O O . ARG A 1 212 ? 10.841 21.626 8.361 1.00 92.06 212 ARG A O 1
ATOM 1652 N N . SER A 1 213 ? 9.736 20.302 9.806 1.00 92.94 213 SER A N 1
ATOM 1653 C CA . SER A 1 213 ? 10.742 20.342 10.869 1.00 92.94 213 SER A CA 1
ATOM 1654 C C . SER A 1 213 ? 11.810 19.255 10.711 1.00 92.94 213 SER A C 1
ATOM 1656 O O . SER A 1 213 ? 12.998 19.548 10.829 1.00 92.94 213 SER A O 1
ATOM 1658 N N . LYS A 1 214 ? 11.407 18.007 10.433 1.00 91.12 214 LYS A N 1
ATOM 1659 C CA . LYS A 1 214 ? 12.305 16.848 10.279 1.00 91.12 214 LYS A CA 1
ATOM 1660 C C . LYS A 1 214 ? 13.044 16.865 8.941 1.00 91.12 214 LYS A C 1
ATOM 1662 O O . LYS A 1 214 ? 14.228 16.542 8.891 1.00 91.12 214 LYS A O 1
ATOM 1667 N N . TYR A 1 215 ? 12.366 17.295 7.879 1.00 88.31 215 TYR A N 1
ATOM 1668 C CA . TYR A 1 215 ? 12.876 17.289 6.512 1.00 88.31 215 TYR A CA 1
ATOM 1669 C C . TYR A 1 215 ? 12.732 18.680 5.866 1.00 88.31 215 TYR A C 1
ATOM 1671 O O . TYR A 1 215 ? 11.982 18.850 4.906 1.00 88.31 215 TYR A O 1
ATOM 1679 N N . PRO A 1 216 ? 13.472 19.701 6.343 1.00 85.06 216 PRO A N 1
ATOM 1680 C CA . PRO A 1 216 ? 13.267 21.102 5.948 1.00 85.06 216 PRO A CA 1
ATOM 1681 C C . PRO A 1 216 ? 13.535 21.395 4.464 1.00 85.06 216 PRO A C 1
ATOM 1683 O O . PRO A 1 216 ? 13.096 22.419 3.945 1.00 85.06 216 PRO A O 1
ATOM 1686 N N . PHE A 1 217 ? 14.266 20.512 3.780 1.00 87.00 217 PHE A N 1
ATOM 1687 C CA . PHE A 1 217 ? 14.570 20.617 2.351 1.00 87.00 217 PHE A CA 1
ATOM 1688 C C . PHE A 1 217 ? 13.759 19.642 1.490 1.00 87.00 217 PHE A C 1
ATOM 1690 O O . PHE A 1 217 ? 13.869 19.681 0.265 1.00 87.00 217 PHE A O 1
ATOM 1697 N N . ALA A 1 218 ? 12.966 18.765 2.110 1.00 84.31 218 ALA A N 1
ATOM 1698 C CA . ALA A 1 218 ? 12.060 17.881 1.397 1.00 84.31 218 ALA A CA 1
ATOM 1699 C C . ALA A 1 218 ? 10.706 18.564 1.194 1.00 84.31 218 ALA A C 1
ATOM 1701 O O . ALA A 1 218 ? 10.322 19.489 1.914 1.00 84.31 218 ALA A O 1
ATOM 1702 N N . LYS A 1 219 ? 9.965 18.094 0.193 1.00 87.12 219 LYS A N 1
ATOM 1703 C CA . LYS A 1 219 ? 8.551 18.445 0.075 1.00 87.12 219 LYS A CA 1
ATOM 1704 C C . LYS A 1 219 ? 7.778 17.669 1.135 1.00 87.12 219 LYS A C 1
ATOM 1706 O O . LYS A 1 219 ? 8.126 16.534 1.433 1.00 87.12 219 LYS A O 1
ATOM 1711 N N . VAL A 1 220 ? 6.743 18.302 1.677 1.00 89.56 220 VAL A N 1
ATOM 1712 C CA . VAL A 1 220 ? 5.750 17.605 2.497 1.00 89.56 220 VAL A CA 1
ATOM 1713 C C . VAL A 1 220 ? 5.020 16.621 1.593 1.00 89.56 220 VAL A C 1
ATOM 1715 O O . VAL A 1 220 ? 4.637 17.002 0.482 1.00 89.56 220 VAL A O 1
ATOM 1718 N N . ASP A 1 221 ? 4.877 15.390 2.059 1.00 91.00 221 ASP A N 1
ATOM 1719 C CA . ASP A 1 221 ? 4.160 14.351 1.334 1.00 91.00 221 ASP A CA 1
ATOM 1720 C C . ASP A 1 221 ? 2.635 14.509 1.460 1.00 91.00 221 ASP A C 1
ATOM 1722 O O . ASP A 1 221 ? 2.140 15.269 2.301 1.00 91.00 221 ASP A O 1
ATOM 1726 N N . ASP A 1 222 ? 1.882 13.797 0.626 1.00 91.94 222 ASP A N 1
ATOM 1727 C CA . ASP A 1 222 ? 0.425 13.779 0.708 1.00 91.94 222 ASP A CA 1
ATOM 1728 C C . ASP A 1 222 ? -0.027 13.060 1.992 1.00 91.94 222 ASP A C 1
ATOM 1730 O O . ASP A 1 222 ? 0.256 11.885 2.240 1.00 91.94 222 ASP A O 1
ATOM 1734 N N . CYS A 1 223 ? -0.747 13.792 2.839 1.00 91.56 223 CYS A N 1
ATOM 1735 C CA . CYS A 1 223 ? -1.159 13.324 4.156 1.00 91.56 223 CYS A CA 1
ATOM 1736 C C . CYS A 1 223 ? -2.640 12.936 4.122 1.00 91.56 223 CYS A C 1
ATOM 1738 O O . CYS A 1 223 ? -3.501 13.813 4.027 1.00 91.56 223 CYS A O 1
ATOM 1740 N N . ALA A 1 224 ? -2.947 11.645 4.237 1.00 90.44 224 ALA A N 1
ATOM 1741 C CA . ALA A 1 224 ? -4.318 11.148 4.314 1.00 90.44 224 ALA A CA 1
ATOM 1742 C C . ALA A 1 224 ? -4.500 10.256 5.542 1.00 90.44 224 ALA A C 1
ATOM 1744 O O . ALA A 1 224 ? -3.653 9.409 5.836 1.00 90.44 224 ALA A O 1
ATOM 1745 N N . VAL A 1 225 ? -5.614 10.443 6.252 1.00 89.25 225 VAL A N 1
ATOM 1746 C CA . VAL A 1 225 ? -5.972 9.653 7.430 1.00 89.25 225 VAL A CA 1
ATOM 1747 C C . VAL A 1 225 ? -7.467 9.357 7.472 1.00 89.25 225 VAL A C 1
ATOM 1749 O O . VAL A 1 225 ? -8.320 10.204 7.215 1.00 89.25 225 VAL A O 1
ATOM 1752 N N . VAL A 1 226 ? -7.778 8.127 7.856 1.00 88.38 226 VAL A N 1
ATOM 1753 C CA . VAL A 1 226 ? -9.117 7.625 8.128 1.00 88.38 226 VAL A CA 1
ATOM 1754 C C . VAL A 1 226 ? -9.125 7.072 9.546 1.00 88.38 226 VAL A C 1
ATOM 1756 O O . VAL A 1 226 ? -8.287 6.241 9.892 1.00 88.38 226 VAL A O 1
ATOM 1759 N N . CYS A 1 227 ? -10.078 7.503 10.368 1.00 86.75 227 CYS A N 1
ATOM 1760 C CA . CYS A 1 227 ? -10.278 6.967 11.710 1.00 86.75 227 CYS A CA 1
ATOM 1761 C C . CYS A 1 227 ? -11.684 6.386 11.850 1.00 86.75 227 CYS A C 1
ATOM 1763 O O . CYS A 1 227 ? -12.683 7.054 11.573 1.00 86.75 227 CYS A O 1
ATOM 1765 N N . LEU A 1 228 ? -11.748 5.130 12.283 1.00 86.50 228 LEU A N 1
ATOM 1766 C CA . LEU A 1 228 ? -12.974 4.407 12.585 1.00 86.50 228 LEU A CA 1
ATOM 1767 C C . LEU A 1 228 ? -13.092 4.246 14.099 1.00 86.50 228 LEU A C 1
ATOM 1769 O O . LEU A 1 228 ? -12.332 3.478 14.683 1.00 86.50 228 LEU A O 1
ATOM 1773 N N . PHE A 1 229 ? -14.059 4.916 14.725 1.00 84.88 229 PHE A N 1
ATOM 1774 C CA . PHE A 1 229 ? -14.383 4.698 16.137 1.00 84.88 229 PHE A CA 1
ATOM 1775 C C . PHE A 1 229 ? -15.329 3.505 16.275 1.00 84.88 229 PHE A C 1
ATOM 1777 O O . PHE A 1 229 ? -16.378 3.451 15.628 1.00 84.88 229 PHE A O 1
ATOM 1784 N N . LEU A 1 230 ? -14.944 2.550 17.119 1.00 84.69 230 LEU A N 1
ATOM 1785 C CA . LEU A 1 230 ? -15.624 1.265 17.301 1.00 84.69 230 LEU A CA 1
ATOM 1786 C C . LEU A 1 230 ? -16.699 1.323 18.397 1.00 84.69 230 LEU A C 1
ATOM 1788 O O . LEU A 1 230 ? -17.637 0.528 18.383 1.00 84.69 230 LEU A O 1
ATOM 1792 N N . HIS A 1 231 ? -16.582 2.297 19.306 1.00 76.75 231 HIS A N 1
ATOM 1793 C CA . HIS A 1 231 ? -17.522 2.565 20.394 1.00 76.75 231 HIS A CA 1
ATOM 1794 C C . HIS A 1 231 ? -17.782 4.083 20.521 1.00 76.75 231 HIS A C 1
ATOM 1796 O O . HIS A 1 231 ? -17.090 4.762 21.275 1.00 76.75 231 HIS A O 1
ATOM 1802 N N . PRO A 1 232 ? -18.755 4.662 19.798 1.00 56.75 232 PRO A N 1
ATOM 1803 C CA . PRO A 1 232 ? -19.059 6.092 19.870 1.00 56.75 232 PRO A CA 1
ATOM 1804 C C . PRO A 1 232 ? -19.747 6.478 21.184 1.00 56.75 232 PRO A C 1
ATOM 1806 O O . PRO A 1 232 ? -19.670 7.633 21.591 1.00 56.75 232 PRO A O 1
ATOM 1809 N N . ASP A 1 233 ? -20.355 5.513 21.879 1.00 49.38 233 ASP A N 1
ATOM 1810 C CA . ASP A 1 233 ? -21.060 5.724 23.144 1.00 49.38 233 ASP A CA 1
ATOM 1811 C C . ASP A 1 233 ? -20.189 5.344 24.352 1.00 49.38 233 ASP A C 1
ATOM 1813 O O . ASP A 1 233 ? -20.566 4.549 25.216 1.00 49.38 233 ASP A O 1
ATOM 1817 N N . GLY A 1 234 ? -19.004 5.947 24.447 1.00 47.16 234 GLY A N 1
ATOM 1818 C CA . GLY A 1 234 ? -18.316 6.068 25.728 1.00 47.16 234 GLY A CA 1
ATOM 1819 C C . GLY A 1 234 ? -19.127 6.995 26.634 1.00 47.16 234 GLY A C 1
ATOM 1820 O O . GLY A 1 234 ? -19.070 8.215 26.500 1.00 47.16 234 GLY A O 1
ATOM 1821 N N . SER A 1 235 ? -19.927 6.435 27.543 1.00 47.31 235 SER A N 1
ATOM 1822 C CA . SER A 1 235 ? -20.771 7.201 28.458 1.00 47.31 235 SER A CA 1
ATOM 1823 C C . SER A 1 235 ? -19.964 8.232 29.260 1.00 47.31 235 SER A C 1
ATOM 1825 O O . SER A 1 235 ? -19.247 7.895 30.203 1.00 47.31 235 SER A O 1
ATOM 1827 N N . SER A 1 236 ? -20.149 9.505 28.936 1.00 35.31 236 SER A N 1
ATOM 1828 C CA . SER A 1 236 ? -20.112 10.630 29.871 1.00 35.31 236 SER A CA 1
ATOM 1829 C C . SER A 1 236 ? -20.951 11.747 29.268 1.00 35.31 236 SER A C 1
ATOM 1831 O O . SER A 1 236 ? -20.444 12.666 28.635 1.00 35.31 236 SER A O 1
ATOM 1833 N N . ALA A 1 237 ? -22.270 11.644 29.441 1.00 35.09 237 ALA A N 1
ATOM 1834 C CA . ALA A 1 237 ? -23.184 12.744 29.183 1.00 35.09 237 ALA A CA 1
ATOM 1835 C C . ALA A 1 237 ? -22.853 13.895 30.146 1.00 35.09 237 ALA A C 1
ATOM 1837 O O . ALA A 1 237 ? -23.372 13.960 31.260 1.00 35.09 237 ALA A O 1
ATOM 1838 N N . VAL A 1 238 ? -21.968 14.798 29.727 1.00 33.19 238 VAL A N 1
ATOM 1839 C CA . VAL A 1 238 ? -21.878 16.139 30.298 1.00 33.19 238 VAL A CA 1
ATOM 1840 C C . VAL A 1 238 ? -22.666 17.052 29.377 1.00 33.19 238 VAL A C 1
ATOM 1842 O O . VAL A 1 238 ? -22.288 17.327 28.244 1.00 33.19 238 VAL A O 1
ATOM 1845 N N . SER A 1 239 ? -23.821 17.478 29.872 1.00 34.81 239 SER A N 1
ATOM 1846 C CA . SER A 1 239 ? -24.654 18.488 29.246 1.00 34.81 239 SER A CA 1
ATOM 1847 C C . SER A 1 239 ? -23.917 19.827 29.230 1.00 34.81 239 SER A C 1
ATOM 1849 O O . SER A 1 239 ? -23.808 20.470 30.275 1.00 34.81 239 SER A O 1
ATOM 1851 N N . THR A 1 240 ? -23.486 20.292 28.063 1.00 26.16 240 THR A N 1
ATOM 1852 C CA . THR A 1 240 ? -23.198 21.716 27.854 1.00 26.16 240 THR A CA 1
ATOM 1853 C C . THR A 1 240 ? -23.724 22.164 26.497 1.00 26.16 240 THR A C 1
ATOM 1855 O O . THR A 1 240 ? -23.198 21.780 25.460 1.00 26.16 240 THR A O 1
ATOM 1858 N N . SER A 1 241 ? -24.815 22.928 26.587 1.00 29.00 241 SER A N 1
ATOM 1859 C CA . SER A 1 241 ? -25.321 23.979 25.693 1.00 29.00 241 SER A CA 1
ATOM 1860 C C . SER A 1 241 ? -24.832 24.007 24.243 1.00 29.00 241 SER A C 1
ATOM 1862 O O . SER A 1 241 ? -23.678 24.320 23.962 1.00 29.00 241 SER A O 1
ATOM 1864 N N . GLU A 1 242 ? -25.800 23.810 23.349 1.00 37.38 242 GLU A N 1
ATOM 1865 C CA . GLU A 1 242 ? -25.781 24.167 21.935 1.00 37.38 242 GLU A CA 1
ATOM 1866 C C . GLU A 1 242 ? -25.331 25.620 21.731 1.00 37.38 242 GLU A C 1
ATOM 1868 O O . GLU A 1 242 ? -26.079 26.545 22.029 1.00 37.38 242 GLU A O 1
ATOM 1873 N N . GLU A 1 243 ? -24.144 25.827 21.168 1.00 37.25 243 GLU A N 1
ATOM 1874 C CA . GLU A 1 243 ? -23.910 26.919 20.225 1.00 37.25 243 GLU A CA 1
ATOM 1875 C C . GLU A 1 243 ? -22.599 26.679 19.467 1.00 37.25 243 GLU A C 1
ATOM 1877 O O . GLU A 1 243 ? -21.564 26.417 20.068 1.00 37.25 243 GLU A O 1
ATOM 1882 N N . GLN A 1 244 ? -22.670 26.826 18.138 1.00 34.22 244 GLN A N 1
ATOM 1883 C CA . GLN A 1 244 ? -21.568 26.821 17.157 1.00 34.22 244 GLN A CA 1
ATOM 1884 C C . GLN A 1 244 ? -21.150 25.465 16.557 1.00 34.22 244 GLN A C 1
ATOM 1886 O O . GLN A 1 244 ? -20.050 24.973 16.769 1.00 34.22 244 GLN A O 1
ATOM 1891 N N . ALA A 1 245 ? -21.985 24.938 15.657 1.00 31.25 245 ALA A N 1
ATOM 1892 C CA . ALA A 1 245 ? -21.531 24.083 14.554 1.00 31.25 245 ALA A CA 1
ATOM 1893 C C . ALA A 1 245 ? -22.490 24.214 13.357 1.00 31.25 245 ALA A C 1
ATOM 1895 O O . ALA A 1 245 ? -23.307 23.343 13.078 1.00 31.25 245 ALA A O 1
ATOM 1896 N N . ALA A 1 246 ? -22.425 25.347 12.657 1.00 33.75 246 ALA A N 1
ATOM 1897 C CA . ALA A 1 246 ? -23.120 25.547 11.388 1.00 33.75 246 ALA A CA 1
ATOM 1898 C C . ALA A 1 246 ? -22.094 25.873 10.301 1.00 33.75 246 ALA A C 1
ATOM 1900 O O . ALA A 1 246 ? -21.918 27.032 9.947 1.00 33.75 246 ALA A O 1
ATOM 1901 N N . SER A 1 247 ? -21.383 24.843 9.835 1.00 35.66 247 SER A N 1
ATOM 1902 C CA . SER A 1 247 ? -20.739 24.737 8.516 1.00 35.66 247 SER A CA 1
ATOM 1903 C C . SER A 1 247 ? -19.681 23.635 8.578 1.00 35.66 247 SER A C 1
ATOM 1905 O O . SER A 1 247 ? -18.640 23.860 9.180 1.00 35.66 247 SER A O 1
ATOM 1907 N N . MET A 1 248 ? -19.958 22.498 7.928 1.00 31.47 248 MET A N 1
ATOM 1908 C CA . MET A 1 248 ? -19.036 21.509 7.326 1.00 31.47 248 MET A CA 1
ATOM 1909 C C . MET A 1 248 ? -19.488 20.053 7.543 1.00 31.47 248 MET A C 1
ATOM 1911 O O . MET A 1 248 ? -20.233 19.748 8.467 1.00 31.47 248 MET A O 1
ATOM 1915 N N . SER A 1 249 ? -19.152 19.242 6.537 1.00 36.44 249 SER A N 1
ATOM 1916 C CA . SER A 1 249 ? -19.604 17.899 6.121 1.00 36.44 249 SER A CA 1
ATOM 1917 C C . SER A 1 249 ? -20.366 17.021 7.125 1.00 36.44 249 SER A C 1
ATOM 1919 O O . SER A 1 249 ? -19.913 16.739 8.228 1.00 36.44 249 SER A O 1
ATOM 1921 N N . LYS A 1 250 ? -21.525 16.510 6.678 1.00 31.78 250 LYS A N 1
ATOM 1922 C CA . LYS A 1 250 ? -22.373 15.566 7.424 1.00 31.78 250 LYS A CA 1
ATOM 1923 C C . LYS A 1 250 ? -21.714 14.177 7.548 1.00 31.78 250 LYS A C 1
ATOM 1925 O O . LYS A 1 250 ? -21.116 13.732 6.570 1.00 31.78 250 LYS A O 1
ATOM 1930 N N . PRO A 1 251 ? -21.920 13.459 8.669 1.00 34.06 251 PRO A N 1
ATOM 1931 C CA . PRO A 1 251 ? -21.588 12.039 8.789 1.00 34.06 251 PRO A CA 1
ATOM 1932 C C . PRO A 1 251 ? -22.339 11.206 7.741 1.00 34.06 251 PRO A C 1
ATOM 1934 O O . PRO A 1 251 ? -23.508 11.480 7.454 1.00 34.06 251 PRO A O 1
ATOM 1937 N N . ILE A 1 252 ? -21.682 10.185 7.188 1.00 36.72 252 ILE A N 1
ATOM 1938 C CA . ILE A 1 252 ? -22.315 9.192 6.313 1.00 36.72 252 ILE A CA 1
ATOM 1939 C C . ILE A 1 252 ? -22.801 8.043 7.202 1.00 36.72 252 ILE A C 1
ATOM 1941 O O . ILE A 1 252 ? -21.993 7.300 7.749 1.00 36.72 252 ILE A O 1
ATOM 1945 N N . ASP A 1 253 ? -24.119 7.924 7.356 1.00 35.84 253 ASP A N 1
ATOM 1946 C CA . ASP A 1 253 ? -24.774 6.852 8.112 1.00 35.84 253 ASP A CA 1
ATOM 1947 C C . ASP A 1 253 ? -25.099 5.669 7.181 1.00 35.84 253 ASP A C 1
ATOM 1949 O O . ASP A 1 253 ? -25.745 5.839 6.141 1.00 35.84 253 ASP A O 1
ATOM 1953 N N . PHE A 1 254 ? -24.642 4.466 7.532 1.00 35.66 254 PHE A N 1
ATOM 1954 C CA . PHE A 1 254 ? -24.912 3.243 6.774 1.00 35.66 254 PHE A CA 1
ATOM 1955 C C . PHE A 1 254 ? -26.239 2.629 7.240 1.00 35.66 254 PHE A C 1
ATOM 1957 O O . PHE A 1 254 ? -26.277 1.803 8.148 1.00 35.66 254 PHE A O 1
ATOM 1964 N N . SER A 1 255 ? -27.347 2.983 6.579 1.00 34.97 255 SER A N 1
ATOM 1965 C CA . SER A 1 255 ? -28.615 2.257 6.745 1.00 34.97 255 SER A CA 1
ATOM 1966 C C . SER A 1 255 ? -28.759 1.158 5.685 1.00 34.97 255 SER A C 1
ATOM 1968 O O . SER A 1 255 ? -28.787 1.418 4.484 1.00 34.97 255 SER A O 1
ATOM 1970 N N . SER A 1 256 ? -28.831 -0.097 6.140 1.00 34.75 256 SER A N 1
ATOM 1971 C CA . SER A 1 256 ? -29.189 -1.257 5.314 1.00 34.75 256 SER A CA 1
ATOM 1972 C C . SER A 1 256 ? -30.681 -1.219 4.969 1.00 34.75 256 SER A C 1
ATOM 1974 O O . SER A 1 256 ? -31.522 -1.059 5.856 1.00 34.75 256 SER A O 1
ATOM 1976 N N . ASP A 1 257 ? -31.007 -1.416 3.690 1.00 31.45 257 ASP A N 1
ATOM 1977 C CA . ASP A 1 257 ? -32.376 -1.560 3.185 1.00 31.45 257 ASP A CA 1
ATOM 1978 C C . ASP A 1 257 ? -33.078 -2.765 3.849 1.00 31.45 257 ASP A C 1
ATOM 1980 O O . ASP A 1 257 ? -32.479 -3.830 4.033 1.00 31.45 257 ASP A O 1
ATOM 1984 N N . LYS A 1 258 ? -34.330 -2.578 4.285 1.00 36.53 258 LYS A N 1
ATOM 1985 C CA . LYS A 1 258 ? -35.055 -3.522 5.154 1.00 36.53 258 LYS A CA 1
ATOM 1986 C C . LYS A 1 258 ? -35.803 -4.581 4.343 1.00 36.53 258 LYS A C 1
ATOM 1988 O O . LYS A 1 258 ? -36.828 -4.289 3.733 1.00 36.53 258 LYS A O 1
ATOM 1993 N N . GLY A 1 259 ? -35.364 -5.834 4.456 1.00 28.59 259 GLY A N 1
ATOM 1994 C CA . GLY A 1 259 ? -36.201 -7.022 4.267 1.00 28.59 259 GLY A CA 1
ATOM 1995 C C . GLY A 1 259 ? -36.706 -7.541 5.620 1.00 28.59 259 GLY A C 1
ATOM 1996 O O . GLY A 1 259 ? -35.921 -7.711 6.545 1.00 28.59 259 GLY A O 1
ATOM 1997 N N . ASP A 1 260 ? -38.019 -7.736 5.726 1.00 33.97 260 ASP A N 1
ATOM 1998 C CA . ASP A 1 260 ? -38.797 -8.188 6.892 1.00 33.97 260 ASP A CA 1
ATOM 1999 C C . ASP A 1 260 ? -38.263 -9.466 7.590 1.00 33.97 260 ASP A C 1
ATOM 2001 O O . ASP A 1 260 ? -37.886 -10.427 6.919 1.00 33.97 260 ASP A O 1
ATOM 2005 N N . GLY A 1 261 ? -38.301 -9.495 8.934 1.00 30.50 261 GLY A N 1
ATOM 2006 C CA . GLY A 1 261 ? -38.154 -10.724 9.733 1.00 30.50 261 GLY A CA 1
ATOM 2007 C C . GLY A 1 261 ? -37.270 -10.648 10.991 1.00 30.50 261 GLY A C 1
ATOM 2008 O O . GLY A 1 261 ? -36.151 -11.143 10.994 1.00 30.50 261 GLY A O 1
ATOM 2009 N N . SER A 1 262 ? -37.806 -10.083 12.078 1.00 35.75 262 SER A N 1
ATOM 2010 C CA . SER A 1 262 ? -37.419 -10.238 13.502 1.00 35.75 262 SER A CA 1
ATOM 2011 C C . SER A 1 262 ? -36.074 -10.919 13.865 1.00 35.75 262 SER A C 1
ATOM 2013 O O . SER A 1 262 ? -36.028 -12.122 14.142 1.00 35.75 262 SER A O 1
ATOM 2015 N N . ARG A 1 263 ? -35.026 -10.111 14.058 1.00 32.72 263 ARG A N 1
ATOM 2016 C CA . ARG A 1 263 ? -33.960 -10.304 15.058 1.00 32.72 263 ARG A CA 1
ATOM 2017 C C . ARG A 1 263 ? -33.580 -8.927 15.606 1.00 32.72 263 ARG A C 1
ATOM 2019 O O . ARG A 1 263 ? -33.532 -7.955 14.860 1.00 32.72 263 ARG A O 1
ATOM 2026 N N . GLN A 1 264 ? -33.417 -8.825 16.922 1.00 33.66 264 GLN A N 1
ATOM 2027 C CA . GLN A 1 264 ? -32.980 -7.598 17.586 1.00 33.66 264 GLN A CA 1
ATOM 2028 C C . GLN A 1 264 ? -31.471 -7.449 17.335 1.00 33.66 264 GLN A C 1
ATOM 2030 O O . GLN A 1 264 ? -30.661 -7.824 18.178 1.00 33.66 264 GLN A O 1
ATOM 2035 N N . ASP A 1 265 ? -31.096 -7.000 16.141 1.00 31.36 265 ASP A N 1
ATOM 2036 C CA . ASP A 1 265 ? -29.702 -6.718 15.816 1.00 31.36 265 ASP A CA 1
ATOM 2037 C C . ASP A 1 265 ? -29.314 -5.413 16.522 1.00 31.36 265 ASP A C 1
ATOM 2039 O O . ASP A 1 265 ? -29.946 -4.370 16.328 1.00 31.36 265 ASP A O 1
ATOM 2043 N N . ALA A 1 266 ? -28.326 -5.493 17.417 1.00 38.75 266 ALA A N 1
ATOM 2044 C CA . ALA A 1 266 ? -27.702 -4.317 18.006 1.00 38.75 266 ALA A CA 1
ATOM 2045 C C . ALA A 1 266 ? -27.17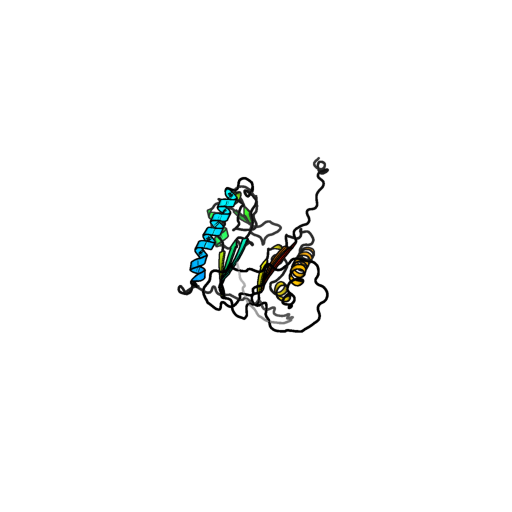8 -3.442 16.859 1.00 38.75 266 ALA A C 1
ATOM 2047 O O . ALA A 1 266 ? -26.450 -3.928 15.995 1.00 38.75 266 ALA A O 1
ATOM 2048 N N . LEU A 1 267 ? -27.603 -2.181 16.818 1.00 42.28 267 LEU A N 1
ATOM 2049 C CA . LEU A 1 267 ? -27.150 -1.233 15.809 1.00 42.28 267 LEU A CA 1
ATOM 2050 C C . LEU A 1 267 ? -25.631 -1.067 15.963 1.00 42.28 267 LEU A C 1
ATOM 2052 O O . LEU A 1 267 ? -25.157 -0.663 17.025 1.00 42.28 267 LEU A O 1
ATOM 2056 N N . ASP A 1 268 ? -24.877 -1.434 14.923 1.00 53.78 268 ASP A N 1
ATOM 2057 C CA . ASP A 1 268 ? -23.429 -1.225 14.831 1.00 53.78 268 ASP A CA 1
ATOM 2058 C C . ASP A 1 268 ? -23.180 0.279 14.679 1.00 53.78 268 ASP A C 1
ATOM 2060 O O . ASP A 1 268 ? -23.111 0.817 13.575 1.00 53.78 268 ASP A O 1
ATOM 2064 N N . HIS A 1 269 ? -23.154 0.991 15.801 1.00 59.00 269 HIS A N 1
ATOM 2065 C CA . HIS A 1 269 ? -22.841 2.409 15.831 1.00 59.00 269 HIS A CA 1
ATOM 2066 C C . HIS A 1 269 ? -21.330 2.562 15.658 1.00 59.00 269 HIS A C 1
ATOM 2068 O O . HIS A 1 269 ? -20.628 2.748 16.631 1.00 59.00 269 HIS A O 1
ATOM 2074 N N . SER A 1 270 ? -20.787 2.441 14.451 1.00 61.97 270 SER A N 1
ATOM 2075 C CA . SER A 1 270 ? -19.393 2.815 14.180 1.00 61.97 270 SER A CA 1
ATOM 2076 C C . SER A 1 270 ? -19.359 4.134 13.415 1.00 61.97 270 SER A C 1
ATOM 2078 O O . SER A 1 270 ? -20.067 4.270 12.417 1.00 61.97 270 SER A O 1
ATOM 2080 N N . CYS A 1 271 ? -18.539 5.092 13.849 1.00 67.94 271 CYS A N 1
ATOM 2081 C CA . CYS A 1 271 ? -18.398 6.387 13.174 1.00 67.94 271 CYS A CA 1
ATOM 2082 C C . CYS A 1 271 ? -17.089 6.437 12.383 1.00 67.94 271 CYS A C 1
ATOM 2084 O O . CYS A 1 271 ? -16.017 6.193 12.940 1.00 67.94 271 CYS A O 1
ATOM 2086 N N . LEU A 1 272 ? -17.185 6.774 11.094 1.00 70.75 272 LEU A N 1
ATOM 2087 C CA . LEU A 1 272 ? -16.051 6.920 10.183 1.00 70.75 272 LEU A CA 1
ATOM 2088 C C . LEU A 1 272 ? -15.761 8.399 9.927 1.00 70.75 272 LEU A C 1
ATOM 2090 O O . LEU A 1 272 ? -16.648 9.147 9.513 1.00 70.75 272 LEU A O 1
ATOM 2094 N N . TYR A 1 273 ? -14.504 8.787 10.106 1.00 71.88 273 TYR A N 1
ATOM 2095 C CA . TYR A 1 273 ? -14.011 10.128 9.824 1.00 71.88 273 TYR A CA 1
ATOM 2096 C C . TYR A 1 273 ? -12.817 10.062 8.873 1.00 71.88 273 TYR A C 1
ATOM 2098 O O . TYR A 1 273 ? -11.974 9.174 8.997 1.00 71.88 273 TYR A O 1
ATOM 2106 N N . ILE A 1 274 ? -12.764 10.987 7.916 1.00 76.00 274 ILE A N 1
ATOM 2107 C CA . ILE A 1 274 ? -11.758 11.035 6.849 1.00 76.00 274 ILE A CA 1
ATOM 2108 C C . ILE A 1 274 ? -11.243 12.466 6.760 1.00 76.00 274 ILE A C 1
ATOM 2110 O O . ILE A 1 274 ? -12.050 13.387 6.653 1.00 76.00 274 ILE A O 1
ATOM 2114 N N . GLU A 1 275 ? -9.925 12.639 6.775 1.00 75.19 275 GLU A N 1
ATOM 2115 C CA . GLU A 1 275 ? -9.264 13.920 6.534 1.00 75.19 275 GLU A CA 1
ATOM 2116 C C . GLU A 1 275 ? -8.070 13.722 5.602 1.00 75.19 275 GLU A C 1
ATOM 2118 O O . GLU A 1 275 ? -7.257 12.811 5.774 1.00 75.19 275 GLU A O 1
ATOM 2123 N N . GLU A 1 276 ? -7.961 14.598 4.609 1.00 76.62 276 GLU A N 1
ATOM 2124 C CA . GLU A 1 276 ? -6.929 14.534 3.581 1.00 76.62 276 GLU A CA 1
ATOM 2125 C C . GLU A 1 276 ? -6.379 15.933 3.325 1.00 76.62 276 GLU A C 1
ATOM 2127 O O . GLU A 1 276 ? -7.120 16.914 3.219 1.00 76.62 276 GLU A O 1
ATOM 2132 N N . LYS A 1 277 ? -5.057 16.026 3.195 1.00 73.31 277 LYS A N 1
ATOM 2133 C CA . LYS A 1 277 ? -4.377 17.241 2.770 1.00 73.31 277 LYS A CA 1
ATOM 2134 C C . LYS A 1 277 ? -3.350 16.898 1.714 1.00 73.31 277 LYS A C 1
ATOM 2136 O O . LYS A 1 277 ? -2.264 16.399 2.002 1.00 73.31 277 LYS A O 1
ATOM 2141 N N . TYR A 1 278 ? -3.736 17.215 0.490 1.00 68.75 278 TYR A N 1
ATOM 2142 C CA . TYR A 1 278 ? -2.902 17.069 -0.684 1.00 68.75 278 TYR A CA 1
ATOM 2143 C C . TYR A 1 278 ? -2.003 18.284 -0.870 1.00 68.75 278 TYR A C 1
ATOM 2145 O O . TYR A 1 278 ? -2.306 19.404 -0.441 1.00 68.75 278 TYR A O 1
ATOM 2153 N N . ARG A 1 279 ? -0.895 18.052 -1.556 1.00 59.53 279 ARG A N 1
ATOM 2154 C CA . ARG A 1 279 ? 0.014 19.080 -2.039 1.00 59.53 279 ARG A CA 1
ATOM 2155 C C . ARG A 1 279 ? -0.722 20.182 -2.820 1.00 59.53 279 ARG A C 1
ATOM 2157 O O . ARG A 1 279 ? -1.446 19.908 -3.772 1.00 59.53 279 ARG A O 1
ATOM 2164 N N . GLU A 1 280 ? -0.442 21.449 -2.501 1.00 45.78 280 GLU A N 1
ATOM 2165 C CA . GLU A 1 280 ? -0.697 22.550 -3.438 1.00 45.78 280 GLU A CA 1
ATOM 2166 C C . GLU A 1 280 ? 0.325 22.452 -4.579 1.00 45.78 280 GLU A C 1
ATOM 2168 O O . GLU A 1 280 ? 1.541 22.574 -4.376 1.00 45.78 280 GLU A O 1
ATOM 2173 N N . GLU A 1 281 ? -0.148 22.188 -5.795 1.00 40.38 281 GLU A N 1
ATOM 2174 C CA . GLU A 1 281 ? 0.691 22.315 -6.977 1.00 40.38 281 GLU A CA 1
ATOM 2175 C C . GLU A 1 281 ? 1.059 23.791 -7.151 1.00 40.38 281 GLU A C 1
ATOM 2177 O O . GLU A 1 281 ? 0.211 24.639 -7.426 1.00 40.38 281 GLU A O 1
ATOM 2182 N N . ALA A 1 282 ? 2.347 24.114 -7.020 1.00 37.81 282 ALA A N 1
ATOM 2183 C CA . ALA A 1 282 ? 2.857 25.321 -7.643 1.00 37.81 282 ALA A CA 1
ATOM 2184 C C . ALA A 1 282 ? 2.609 25.166 -9.148 1.00 37.81 282 ALA A C 1
ATOM 2186 O O . ALA A 1 282 ? 3.291 24.378 -9.805 1.00 37.81 282 ALA A O 1
ATOM 2187 N N . ILE A 1 283 ? 1.616 25.887 -9.674 1.00 32.69 283 ILE A N 1
ATOM 2188 C CA . ILE A 1 283 ? 1.489 26.134 -11.106 1.00 32.69 283 ILE A CA 1
ATOM 2189 C C . ILE A 1 283 ? 2.781 26.850 -11.498 1.00 32.69 283 ILE A C 1
ATOM 2191 O O . ILE A 1 283 ? 2.935 28.052 -11.287 1.00 32.69 283 ILE A O 1
ATOM 2195 N N . VAL A 1 284 ? 3.759 26.091 -11.989 1.00 37.72 284 VAL A N 1
ATOM 2196 C CA . VAL A 1 284 ? 4.913 26.666 -12.666 1.00 37.72 284 VAL A CA 1
ATOM 2197 C C . VAL A 1 284 ? 4.372 27.125 -14.006 1.00 37.72 284 VAL A C 1
ATOM 2199 O O . VAL A 1 284 ? 4.136 26.314 -14.901 1.00 37.72 284 VAL A O 1
ATOM 2202 N N . ASP A 1 285 ? 4.089 28.421 -14.095 1.00 32.22 285 ASP A N 1
ATOM 2203 C CA . ASP A 1 285 ? 3.725 29.072 -15.342 1.00 32.22 285 ASP A CA 1
ATOM 2204 C C . ASP A 1 285 ? 4.824 28.742 -16.360 1.00 32.22 285 ASP A C 1
ATOM 2206 O O . ASP A 1 285 ? 6.009 29.021 -16.152 1.00 32.22 285 ASP A O 1
ATOM 2210 N N . GLY A 1 286 ? 4.444 28.009 -17.402 1.00 36.09 286 GLY A N 1
ATOM 2211 C CA . GLY A 1 286 ? 5.361 27.391 -18.345 1.00 36.09 286 GLY A CA 1
ATOM 2212 C C . GLY A 1 286 ? 5.970 28.416 -19.287 1.00 36.09 286 GLY A C 1
ATOM 2213 O O . GLY A 1 286 ? 5.641 28.409 -20.461 1.00 36.09 286 GLY A O 1
ATOM 2214 N N . HIS A 1 287 ? 6.856 29.281 -18.799 1.00 39.25 287 HIS A N 1
ATOM 2215 C CA . HIS A 1 287 ? 7.726 30.120 -19.619 1.00 39.25 287 HIS A CA 1
ATOM 2216 C C . HIS A 1 287 ? 8.941 30.591 -18.808 1.00 39.25 287 HIS A C 1
ATOM 2218 O O . HIS A 1 287 ? 8.922 31.686 -18.264 1.00 39.25 287 HIS A O 1
ATOM 2224 N N . GLN A 1 288 ? 9.997 29.770 -18.779 1.00 37.88 288 GLN A N 1
ATOM 2225 C CA . GLN A 1 288 ? 11.431 30.130 -18.810 1.00 37.88 288 GLN A CA 1
ATOM 2226 C C . GLN A 1 288 ? 12.253 29.106 -18.027 1.00 37.88 288 GLN A C 1
ATOM 2228 O O . GLN A 1 288 ? 12.423 29.249 -16.829 1.00 37.88 288 GLN A O 1
ATOM 2233 N N . GLU A 1 289 ? 12.820 28.118 -18.721 1.00 33.91 289 GLU A N 1
ATOM 2234 C CA . GLU A 1 289 ? 14.112 27.524 -18.336 1.00 33.91 289 GLU A CA 1
ATOM 2235 C C . GLU A 1 289 ? 14.731 26.770 -19.529 1.00 33.91 289 GLU A C 1
ATOM 2237 O O . GLU A 1 289 ? 15.042 25.585 -19.505 1.00 33.91 289 GLU A O 1
ATOM 2242 N N . LEU A 1 290 ? 14.911 27.502 -20.632 1.00 37.84 290 LEU A N 1
ATOM 2243 C CA . LEU A 1 290 ? 15.882 27.171 -21.676 1.00 37.84 290 LEU A CA 1
ATOM 2244 C C . LEU A 1 290 ? 16.876 28.326 -21.753 1.00 37.84 290 LEU A C 1
ATOM 2246 O O . LEU A 1 290 ? 16.742 29.192 -22.609 1.00 37.84 290 LEU A O 1
ATOM 2250 N N . GLN A 1 291 ? 17.817 28.366 -20.810 1.00 37.03 291 GLN A N 1
ATOM 2251 C CA . GLN A 1 291 ? 19.126 29.016 -20.940 1.00 37.03 291 GLN A CA 1
ATOM 2252 C C . GLN A 1 291 ? 19.918 28.793 -19.647 1.00 37.03 291 GLN A C 1
ATOM 2254 O O . GLN A 1 291 ? 19.866 29.614 -18.740 1.00 37.03 291 GLN A O 1
ATOM 2259 N N . GLN A 1 292 ? 20.619 27.659 -19.570 1.00 35.81 292 GLN A N 1
ATOM 2260 C CA . GLN A 1 292 ? 21.927 27.523 -18.911 1.00 35.81 292 GLN A CA 1
ATOM 2261 C C . GLN A 1 292 ? 22.475 26.104 -19.140 1.00 35.81 292 GLN A C 1
ATOM 2263 O O . GLN A 1 292 ? 22.508 25.263 -18.251 1.00 35.81 292 GLN A O 1
ATOM 2268 N N . MET A 1 293 ? 22.879 25.849 -20.384 1.00 38.72 293 MET A N 1
ATOM 2269 C CA . MET A 1 293 ? 23.921 24.885 -20.748 1.00 38.72 293 MET A CA 1
ATOM 2270 C C . MET A 1 293 ? 24.586 25.408 -22.029 1.00 38.72 293 MET A C 1
ATOM 2272 O O . MET A 1 293 ? 24.253 24.983 -23.131 1.00 38.72 293 MET A O 1
ATOM 2276 N N . GLU A 1 294 ? 25.483 26.378 -21.854 1.00 38.91 294 GLU A N 1
ATOM 2277 C CA . GLU A 1 294 ? 26.666 26.594 -22.699 1.00 38.91 294 GLU A CA 1
ATOM 2278 C C . GLU A 1 294 ? 27.888 26.663 -21.781 1.00 38.91 294 GLU A C 1
ATOM 2280 O O . GLU A 1 294 ? 27.780 27.329 -20.723 1.00 38.91 294 GLU A O 1
#